Protein AF-A0A945PQY6-F1 (afdb_monomer)

Secondary structure (DSSP, 8-state):
-EEEEEEEEEETTEEEEEEEEE-TTS-SEEEEEEEE-S-TTS---EEEEEEEEEETTEEEEEEEE-TT-SSTT-PEEEEEEEETTS-EEEEEEEEPGGG-EEEEEEEEEETTEEEEEEEEE-TTSSSPPEEEEEEE-TTT--EEEEEEE--SS-EEEEEEEE-TTS-EEEEEEE--TTS--EEEEEEEETTEE------SSS-PPPP-EE--EEEE-------B--TT----------------EEE---------

Radius of gyration: 19.12 Å; Cα contacts (8 Å, |Δi|>4): 648; chains: 1; bounding box: 49×49×53 Å

Solvent-accessible surface area (backbone atoms only — not comparable to full-atom values): 14290 Å² total; per-residue (Å²): 104,46,76,49,69,35,69,43,56,93,48,99,84,38,35,20,17,28,42,41,24,21,33,86,83,67,76,50,70,75,26,65,67,32,38,37,50,70,31,92,91,34,94,33,46,15,38,42,75,36,77,42,79,75,53,99,49,32,32,40,35,28,16,33,32,25,39,85,43,88,71,79,79,42,37,24,18,29,42,35,35,28,38,72,77,70,45,78,76,46,54,35,40,37,36,35,56,97,67,22,24,22,41,44,70,47,73,48,79,43,86,82,30,36,39,36,30,30,42,39,34,49,82,80,78,75,59,60,42,21,16,33,42,35,36,27,38,71,90,72,70,43,75,73,48,42,37,33,34,51,52,96,38,47,31,43,72,74,48,78,45,74,44,96,89,43,35,38,39,34,36,29,40,40,30,41,97,92,47,75,75,28,50,37,39,40,30,31,49,100,90,41,77,64,59,76,60,77,57,60,81,84,87,67,77,78,51,78,41,62,48,40,42,39,35,28,68,44,58,59,78,51,84,49,66,60,92,87,64,97,63,77,83,81,78,72,70,72,86,53,77,66,63,68,45,75,49,79,55,84,80,93,75,78,84,130

pLDDT: mean 72.73, std 18.93, range [28.34, 95.56]

Sequence (256 aa):
GLLAVGNASPEITHTDGWLVGLDPSGTTRLVTDKFYNANAAVPGDDYFDRITPLSSNQFLVLGRTLAFEEPLVRQDAWVLLFGADGLIISQARYAGPNGTALSFSESLEAN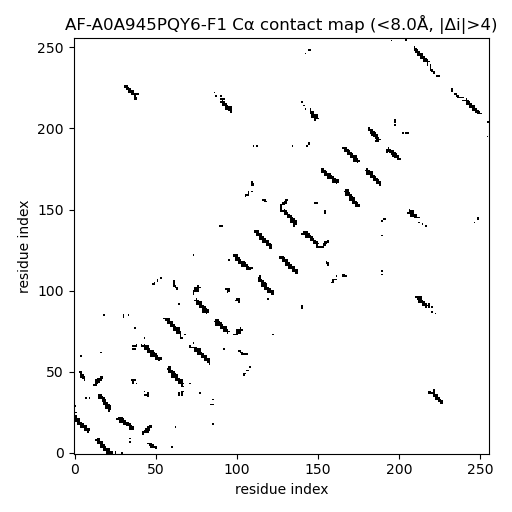GFYYLSGTMRYLDGTTPSEAVLVCLNPATMAVNWAYSFPGDDPTSLLAMARRSDGDLVMAGAVGSETASWRGWLLRADQMGLAGTDCFGDTGLPLPLGTFSLAVDLNMGITNLYVNGESQLPQLISTSLSPTATTQSWSLVDTCP

Structure (mmCIF, N/CA/C/O backbone):
data_AF-A0A945PQY6-F1
#
_entry.id   AF-A0A945PQY6-F1
#
loop_
_atom_site.group_PDB
_atom_site.id
_atom_site.type_symbol
_atom_site.label_atom_id
_atom_site.label_alt_id
_atom_site.label_comp_id
_atom_site.label_asym_id
_atom_site.label_entity_id
_atom_site.label_seq_id
_atom_site.pdbx_PDB_ins_code
_atom_site.Cartn_x
_atom_site.Cartn_y
_atom_site.Cartn_z
_atom_site.occupancy
_atom_site.B_iso_or_equiv
_atom_site.auth_seq_id
_atom_site.auth_comp_id
_atom_site.auth_asym_id
_atom_site.auth_atom_id
_atom_site.pdbx_PDB_model_num
ATOM 1 N N . GLY A 1 1 ? -20.668 -3.249 1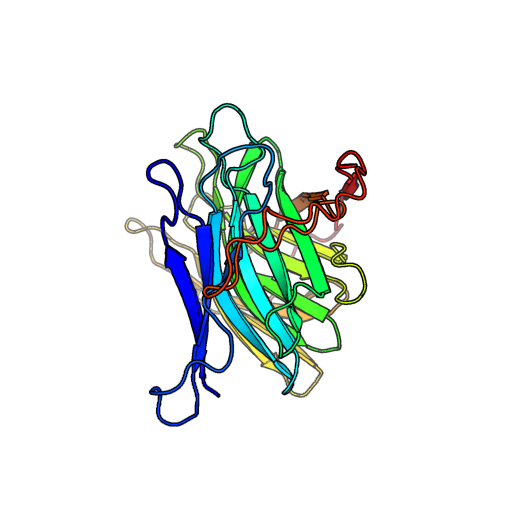0.638 1.00 63.03 1 GLY A N 1
ATOM 2 C CA . GLY A 1 1 ? -20.863 -1.923 10.034 1.00 63.03 1 GLY A CA 1
ATOM 3 C C . GLY A 1 1 ? -20.083 -1.845 8.742 1.00 63.03 1 GLY A C 1
ATOM 4 O O . GLY A 1 1 ? -19.246 -2.710 8.517 1.00 63.03 1 GLY A O 1
ATOM 5 N N . LEU A 1 2 ? -20.372 -0.859 7.901 1.00 67.75 2 LEU A N 1
ATOM 6 C CA . LEU A 1 2 ? -19.549 -0.502 6.748 1.00 67.75 2 LEU A CA 1
ATOM 7 C C . LEU A 1 2 ? -18.431 0.432 7.227 1.00 67.75 2 LEU A C 1
ATOM 9 O O . LEU A 1 2 ? -18.721 1.424 7.880 1.00 67.75 2 LEU A O 1
ATOM 13 N N . LEU A 1 3 ? -17.171 0.129 6.934 1.00 77.69 3 LEU A N 1
ATOM 14 C CA . LEU A 1 3 ? -16.052 1.044 7.177 1.00 77.69 3 LEU A CA 1
ATOM 15 C C . LEU A 1 3 ? -15.665 1.699 5.855 1.00 77.69 3 LEU A C 1
ATOM 17 O O . LEU A 1 3 ? -15.585 1.016 4.834 1.00 77.69 3 LEU A O 1
ATOM 21 N N . ALA A 1 4 ? -15.430 3.004 5.882 1.00 80.25 4 ALA A N 1
ATOM 22 C CA . ALA A 1 4 ? -14.959 3.763 4.739 1.00 80.25 4 ALA A CA 1
ATOM 23 C C . ALA A 1 4 ? -13.827 4.694 5.163 1.00 80.25 4 ALA A C 1
ATOM 25 O O . ALA A 1 4 ? -13.835 5.253 6.261 1.00 80.25 4 ALA A O 1
ATOM 26 N N . VAL A 1 5 ? -12.872 4.858 4.256 1.00 82.56 5 VAL A N 1
ATOM 27 C CA . VAL A 1 5 ? -11.837 5.881 4.350 1.00 82.56 5 VAL A CA 1
ATOM 28 C C . VAL A 1 5 ? -12.078 6.935 3.281 1.00 82.56 5 VAL A C 1
ATOM 30 O O . VAL A 1 5 ? -12.637 6.648 2.221 1.00 82.56 5 VAL A O 1
ATOM 33 N N . GLY A 1 6 ? -11.667 8.156 3.571 1.00 83.25 6 GLY A N 1
ATOM 34 C CA . GLY A 1 6 ? -11.662 9.267 2.639 1.00 83.25 6 GLY A CA 1
ATOM 35 C C . GLY A 1 6 ? -10.675 10.324 3.100 1.00 83.25 6 GLY A C 1
ATOM 36 O O . GLY A 1 6 ? -9.824 10.059 3.942 1.00 83.25 6 GLY A O 1
ATOM 37 N N . ASN A 1 7 ? -10.809 11.520 2.543 1.00 84.81 7 ASN A N 1
ATOM 38 C CA . ASN A 1 7 ? -9.899 12.630 2.785 1.00 84.81 7 ASN A CA 1
ATOM 39 C C . ASN A 1 7 ? -10.725 13.883 3.033 1.00 84.81 7 ASN A C 1
ATOM 41 O O . ASN A 1 7 ? -11.716 14.118 2.334 1.00 84.81 7 ASN A O 1
ATOM 45 N N . ALA A 1 8 ? -10.346 14.667 4.030 1.00 79.12 8 ALA A N 1
ATOM 46 C CA . ALA A 1 8 ? -11.070 15.869 4.404 1.00 79.12 8 ALA A CA 1
ATOM 47 C C . ALA A 1 8 ? -10.098 16.931 4.901 1.00 79.12 8 ALA A C 1
ATOM 49 O O . ALA A 1 8 ? -9.069 16.603 5.470 1.00 79.12 8 ALA A O 1
ATOM 50 N N . SER A 1 9 ? -10.449 18.197 4.720 1.00 77.75 9 SER A N 1
ATOM 51 C CA . SER A 1 9 ? -9.666 19.326 5.222 1.00 77.75 9 SER A CA 1
ATOM 52 C C . SER A 1 9 ? -10.378 19.906 6.446 1.00 77.75 9 SER A C 1
ATOM 54 O O . SER A 1 9 ? -11.215 20.800 6.288 1.00 77.75 9 SER A O 1
ATOM 56 N N . PRO A 1 10 ? -10.156 19.355 7.660 1.00 63.19 10 PRO A N 1
ATOM 57 C CA . PRO A 1 10 ? -10.732 19.923 8.878 1.00 63.19 10 PRO A CA 1
ATOM 58 C C . PRO A 1 10 ? -10.172 21.327 9.157 1.00 63.19 10 PRO A C 1
ATOM 60 O O . PRO A 1 10 ? -10.856 22.152 9.764 1.00 63.19 10 PRO A O 1
ATOM 63 N N . GLU A 1 11 ? -8.971 21.616 8.651 1.00 66.50 11 GLU A N 1
ATOM 64 C CA . GLU A 1 11 ? -8.349 22.936 8.630 1.00 66.50 11 GLU A CA 1
ATOM 65 C C . GLU A 1 11 ? -8.242 23.469 7.191 1.00 66.50 11 GLU A C 1
ATOM 67 O O . GLU A 1 11 ? -8.267 22.716 6.222 1.00 66.50 11 GLU A O 1
ATOM 72 N N . ILE A 1 12 ? -8.120 24.791 7.023 1.00 60.66 12 ILE A N 1
ATOM 73 C CA . ILE A 1 12 ? -8.105 25.442 5.694 1.00 60.66 12 ILE A CA 1
ATOM 74 C C . ILE A 1 12 ? -6.829 25.097 4.894 1.00 60.66 12 ILE A C 1
ATOM 76 O O . ILE A 1 12 ? -6.790 25.295 3.681 1.00 60.66 12 ILE A O 1
ATOM 80 N N . THR A 1 13 ? -5.776 24.614 5.558 1.00 69.25 13 THR A N 1
ATOM 81 C CA . THR A 1 13 ? -4.414 24.577 5.005 1.00 69.25 13 THR A CA 1
ATOM 82 C C . THR A 1 13 ? -3.869 23.190 4.689 1.00 69.25 13 THR A C 1
ATOM 84 O O . THR A 1 13 ? -2.817 23.122 4.061 1.00 69.25 13 THR A O 1
ATOM 87 N N . HIS A 1 14 ? -4.539 22.111 5.098 1.00 74.62 14 HIS A N 1
ATOM 88 C CA . HIS A 1 14 ? -4.106 20.745 4.798 1.00 74.62 14 HIS A CA 1
ATOM 89 C C . HIS A 1 14 ? -5.292 19.779 4.704 1.00 74.62 14 HIS A C 1
ATOM 91 O O . HIS A 1 14 ? -6.400 20.049 5.174 1.00 74.62 14 HIS A O 1
ATOM 97 N N . THR A 1 15 ? -5.053 18.658 4.039 1.00 84.44 15 THR A N 1
ATOM 98 C CA . THR A 1 15 ? -5.945 17.505 3.952 1.00 84.44 15 THR A CA 1
ATOM 99 C C . THR A 1 15 ? -5.482 16.451 4.942 1.00 84.44 15 THR A C 1
ATOM 101 O O . THR A 1 15 ? -4.293 16.190 5.012 1.00 84.44 15 THR A O 1
ATOM 104 N N . ASP A 1 16 ? -6.414 15.832 5.655 1.00 85.38 16 ASP A N 1
ATOM 105 C CA . ASP A 1 16 ? -6.159 14.718 6.558 1.00 85.38 16 ASP A CA 1
ATOM 106 C C . ASP A 1 16 ? -6.904 13.463 6.097 1.00 85.38 16 ASP A C 1
ATOM 108 O O . ASP A 1 16 ? -7.984 13.526 5.483 1.00 85.38 16 ASP A O 1
ATOM 112 N N . GLY A 1 17 ? -6.366 12.307 6.488 1.00 86.62 17 GLY A N 1
ATOM 113 C CA . GLY A 1 17 ? -7.053 11.033 6.352 1.00 86.62 17 GLY A CA 1
ATOM 114 C C . GLY A 1 17 ? -8.314 11.035 7.210 1.00 86.62 17 GLY A C 1
ATOM 115 O O . GLY A 1 17 ? -8.285 11.379 8.390 1.00 86.62 17 GLY A O 1
ATOM 116 N N . TRP A 1 18 ? -9.440 10.644 6.630 1.00 85.75 18 TRP A N 1
ATOM 117 C CA . TRP A 1 18 ? -10.733 10.581 7.302 1.00 85.75 18 TRP A CA 1
ATOM 118 C C . TRP A 1 18 ? -11.216 9.137 7.366 1.00 85.75 18 TRP A C 1
ATOM 120 O O . TRP A 1 18 ? -11.299 8.451 6.347 1.00 85.75 18 TRP A O 1
ATOM 130 N N . LEU A 1 19 ? -11.558 8.672 8.567 1.00 84.25 19 LEU A N 1
ATOM 131 C CA . LEU A 1 19 ? -12.174 7.365 8.782 1.00 84.25 19 LEU A CA 1
ATOM 132 C C . LEU A 1 19 ? -13.606 7.544 9.278 1.00 84.25 19 LEU A C 1
ATOM 134 O O . LEU A 1 19 ? -13.857 8.274 10.239 1.00 84.25 19 LEU A O 1
ATOM 138 N N . VAL A 1 20 ? -14.526 6.791 8.679 1.00 81.38 20 VAL A N 1
ATOM 139 C CA . VAL A 1 20 ? -15.909 6.699 9.141 1.00 81.38 20 VAL A CA 1
ATOM 140 C C . VAL A 1 20 ? -16.370 5.248 9.182 1.00 81.38 20 VAL A C 1
ATOM 142 O O . VAL A 1 20 ? -16.155 4.456 8.264 1.00 81.38 20 VAL A O 1
ATOM 145 N N . GLY A 1 21 ? -17.035 4.890 10.274 1.00 78.88 21 GLY A N 1
ATOM 146 C CA . GLY A 1 21 ? -17.747 3.628 10.410 1.00 78.88 21 GLY A CA 1
ATOM 147 C C . GLY A 1 21 ? -19.235 3.908 10.357 1.00 78.88 21 GLY A C 1
ATOM 148 O O . GLY A 1 21 ? -19.709 4.772 11.081 1.00 78.88 21 GLY A O 1
ATOM 149 N N . LEU A 1 22 ? -19.976 3.181 9.538 1.00 76.75 22 LEU A N 1
ATOM 150 C CA . LEU A 1 22 ? -21.422 3.257 9.402 1.00 76.75 22 LEU A CA 1
ATOM 151 C C . LEU A 1 22 ? -22.052 1.942 9.866 1.00 76.75 22 LEU A C 1
ATOM 153 O O . LEU A 1 22 ? -21.452 0.869 9.772 1.00 76.75 22 LEU A O 1
ATOM 157 N N . ASP A 1 23 ? -23.277 1.985 10.368 1.00 74.44 23 ASP A N 1
ATOM 158 C CA . ASP A 1 23 ? -24.068 0.780 10.599 1.00 74.44 23 ASP A CA 1
ATOM 159 C C . ASP A 1 23 ? -24.409 0.076 9.263 1.00 74.44 23 ASP A C 1
ATOM 161 O O . ASP A 1 23 ? -24.167 0.625 8.186 1.00 74.44 23 ASP A O 1
ATOM 165 N N . PRO A 1 24 ? -24.944 -1.160 9.280 1.00 77.19 24 PRO A N 1
ATOM 166 C CA . PRO A 1 24 ? -25.326 -1.855 8.047 1.00 77.19 24 PRO A CA 1
ATOM 167 C C . PRO A 1 24 ? -26.380 -1.129 7.197 1.00 77.19 24 PRO A C 1
ATOM 169 O O . PRO A 1 24 ? -26.532 -1.459 6.026 1.00 77.19 24 PRO A O 1
ATOM 172 N N . SER A 1 25 ? -27.114 -0.170 7.772 1.00 78.88 25 SER A N 1
ATOM 173 C CA . SER A 1 25 ? -28.066 0.665 7.033 1.00 78.88 25 SER A CA 1
ATOM 174 C C . SER A 1 25 ? -27.406 1.878 6.367 1.00 78.88 25 SER A C 1
ATOM 176 O O . SER A 1 25 ? -28.045 2.540 5.557 1.00 78.88 25 SER A O 1
ATOM 178 N N . GLY A 1 26 ? -26.145 2.175 6.699 1.00 69.69 26 GLY A N 1
ATOM 179 C CA . GLY A 1 26 ? -25.431 3.365 6.242 1.00 69.69 26 GLY A CA 1
ATOM 180 C C . GLY A 1 26 ? -25.832 4.652 6.969 1.00 69.69 26 GLY A C 1
ATOM 181 O O . GLY A 1 26 ? -25.366 5.723 6.593 1.00 69.69 26 GLY A O 1
ATOM 182 N N . THR A 1 27 ? -26.693 4.570 7.988 1.00 68.69 27 THR A N 1
ATOM 183 C CA . THR A 1 27 ? -27.386 5.742 8.553 1.00 68.69 27 THR A CA 1
ATOM 184 C C . THR A 1 27 ? -26.743 6.236 9.846 1.00 68.69 27 THR A C 1
ATOM 186 O O . THR A 1 27 ? -26.599 7.441 10.046 1.00 68.69 27 THR A O 1
ATOM 189 N N . THR A 1 28 ? -26.331 5.321 10.728 1.00 61.56 28 THR A N 1
ATOM 190 C CA . THR A 1 28 ? -25.684 5.667 12.004 1.00 61.56 28 THR A CA 1
ATOM 191 C C . THR A 1 28 ? -24.174 5.555 11.886 1.00 61.56 28 THR A C 1
ATOM 193 O O . THR A 1 28 ? -23.668 4.539 11.415 1.00 61.56 28 THR A O 1
ATOM 196 N N . ARG A 1 29 ? -23.439 6.557 12.374 1.00 67.06 29 ARG A N 1
ATOM 197 C CA . ARG A 1 29 ? -21.975 6.509 12.467 1.00 67.06 29 ARG A CA 1
ATOM 198 C C . ARG A 1 29 ? -21.551 5.692 13.695 1.00 67.06 29 ARG A C 1
ATOM 200 O O . ARG A 1 29 ? -21.806 6.103 14.821 1.00 67.06 29 ARG A O 1
ATOM 207 N N . LEU A 1 30 ? -20.943 4.527 13.476 1.00 61.06 30 LEU A N 1
ATOM 208 C CA . LEU A 1 30 ? -20.408 3.622 14.503 1.00 61.06 30 LEU A CA 1
ATOM 209 C C . LEU A 1 30 ? -18.973 3.975 14.927 1.00 61.06 30 LEU A C 1
ATOM 211 O O . LEU A 1 30 ? -18.595 3.708 16.062 1.00 61.06 30 LEU A O 1
ATOM 215 N N . VAL A 1 31 ? -18.195 4.585 14.029 1.00 61.47 31 VAL A N 1
ATOM 216 C CA . VAL A 1 31 ? -16.911 5.231 14.340 1.00 61.47 31 VAL A CA 1
ATOM 217 C C . VAL A 1 31 ? -17.103 6.705 14.000 1.00 61.47 31 VAL A C 1
ATOM 219 O O . VAL A 1 31 ? -17.472 7.027 12.869 1.00 61.47 31 VAL A O 1
ATOM 222 N N . THR A 1 32 ? -16.960 7.581 14.995 1.00 58.06 32 THR A N 1
ATOM 223 C CA . THR A 1 32 ? -17.091 9.037 14.825 1.00 58.06 32 THR A CA 1
ATOM 224 C C . THR A 1 32 ? -16.026 9.560 13.867 1.00 58.06 32 THR A C 1
ATOM 226 O O . THR A 1 32 ? -14.938 8.993 13.847 1.00 58.06 32 THR A O 1
ATOM 229 N N . ASP A 1 33 ? -16.323 10.638 13.129 1.00 63.69 33 ASP A N 1
ATOM 230 C CA . ASP A 1 33 ? -15.373 11.305 12.226 1.00 63.69 33 ASP A CA 1
ATOM 231 C C . ASP A 1 33 ? -14.055 11.566 12.959 1.00 63.69 33 ASP A C 1
ATOM 233 O O . ASP A 1 33 ? -13.992 12.424 13.841 1.00 63.69 33 ASP A O 1
ATOM 237 N N . LYS A 1 34 ? -13.032 10.787 12.621 1.00 68.19 34 LYS A N 1
ATOM 238 C CA . LYS A 1 34 ? -11.675 10.987 13.113 1.00 68.19 34 LYS A CA 1
ATOM 239 C C . LYS A 1 34 ? -10.829 11.421 11.931 1.00 68.19 34 LYS A C 1
ATOM 241 O O . LYS A 1 34 ? -10.894 10.799 10.865 1.00 68.19 34 LYS A O 1
ATOM 246 N N . PHE A 1 35 ? -10.080 12.494 12.142 1.00 75.69 35 PHE A N 1
ATOM 247 C CA . PHE A 1 35 ? -9.093 12.982 11.197 1.00 75.69 35 PHE A CA 1
ATOM 248 C C . PHE A 1 35 ? -7.720 12.554 11.692 1.00 75.69 35 PHE A C 1
ATOM 250 O O . PHE A 1 35 ? -7.412 12.635 12.887 1.00 75.69 35 PHE A O 1
ATOM 257 N N . TYR A 1 36 ? -6.925 12.037 10.772 1.00 80.19 36 TYR A N 1
ATOM 258 C CA . TYR A 1 36 ? -5.615 11.496 11.063 1.00 80.19 36 TYR A CA 1
ATOM 259 C C . TYR A 1 36 ? -4.606 12.224 10.205 1.00 80.19 36 TYR A C 1
ATOM 261 O O . TYR A 1 36 ? -4.650 12.148 8.977 1.00 80.19 36 TYR A O 1
ATOM 269 N N . ASN A 1 37 ? -3.686 12.877 10.897 1.00 80.12 37 ASN A N 1
ATOM 270 C CA . ASN A 1 37 ? -2.451 13.348 10.317 1.00 80.12 37 ASN A CA 1
ATOM 271 C C . ASN A 1 37 ? -1.308 12.442 10.765 1.00 80.12 37 ASN A C 1
ATOM 273 O O . ASN A 1 37 ? -1.341 11.820 11.832 1.00 80.12 37 ASN A O 1
ATOM 277 N N . ALA A 1 38 ? -0.297 12.356 9.921 1.00 73.25 38 ALA A N 1
ATOM 278 C CA . ALA A 1 38 ? 0.885 11.557 10.161 1.00 73.25 38 ALA A CA 1
ATOM 279 C C . ALA A 1 38 ? 1.829 12.242 11.164 1.00 73.25 38 ALA A C 1
ATOM 281 O O . ALA A 1 38 ? 2.605 11.573 11.850 1.00 73.25 38 ALA A O 1
ATOM 282 N N . ASN A 1 39 ? 1.754 13.575 11.269 1.00 72.88 39 ASN A N 1
ATOM 283 C CA . ASN A 1 39 ? 2.542 14.370 12.201 1.00 72.88 39 ASN A CA 1
ATOM 284 C C . ASN A 1 39 ? 1.803 15.639 12.645 1.00 72.88 39 ASN A C 1
ATOM 286 O O . ASN A 1 39 ? 1.791 16.641 11.939 1.00 72.88 39 ASN A O 1
ATOM 290 N N . ALA A 1 40 ? 1.282 15.659 13.872 1.00 66.38 40 ALA A N 1
ATOM 291 C CA . ALA A 1 40 ? 0.607 16.853 14.390 1.00 66.38 40 ALA A CA 1
ATOM 292 C C . ALA A 1 40 ? 1.525 18.081 14.576 1.00 66.38 40 ALA A C 1
ATOM 294 O O . ALA A 1 40 ? 1.025 19.179 14.808 1.00 66.38 40 ALA A O 1
ATOM 295 N N . ALA A 1 41 ? 2.854 17.919 14.534 1.00 65.75 41 ALA A N 1
ATOM 296 C CA . ALA A 1 41 ? 3.796 19.029 14.683 1.00 65.75 41 ALA A CA 1
ATOM 297 C C . ALA A 1 41 ? 4.137 19.725 13.355 1.00 65.75 41 ALA A C 1
ATOM 299 O O . ALA A 1 41 ? 4.669 20.836 13.380 1.00 65.75 41 ALA A O 1
ATOM 300 N N . VAL A 1 42 ? 3.864 19.085 12.215 1.00 67.50 42 VAL A N 1
ATOM 301 C CA . VAL A 1 42 ? 4.206 19.595 10.884 1.00 67.50 42 VAL A CA 1
ATOM 302 C C . VAL A 1 42 ? 2.954 19.526 10.012 1.00 67.50 42 VAL A C 1
ATOM 304 O O . VAL A 1 42 ? 2.545 18.427 9.649 1.00 67.50 42 VAL A O 1
ATOM 307 N N . PRO A 1 43 ? 2.344 20.673 9.662 1.00 65.38 43 PRO A N 1
ATOM 308 C CA . PRO A 1 43 ? 1.224 20.694 8.732 1.00 65.38 43 PRO A CA 1
ATOM 309 C C . PRO A 1 43 ? 1.656 20.086 7.396 1.00 65.38 43 PRO A C 1
ATOM 311 O O . PRO A 1 43 ? 2.599 20.566 6.767 1.00 65.38 43 PRO A O 1
ATOM 314 N N . GLY A 1 44 ? 0.975 19.031 6.971 1.00 74.31 44 GLY A N 1
ATOM 315 C CA . GLY A 1 44 ? 1.210 18.360 5.704 1.00 74.31 44 GLY A CA 1
ATOM 316 C C . GLY A 1 44 ? -0.069 17.687 5.242 1.00 74.31 44 GLY A C 1
ATOM 317 O O . GLY A 1 44 ? -0.914 17.335 6.057 1.00 74.31 44 GLY A O 1
ATOM 318 N N . ASP A 1 45 ? -0.219 17.550 3.930 1.00 84.69 45 ASP A N 1
ATOM 319 C CA . ASP A 1 45 ? -1.324 16.784 3.373 1.00 84.69 45 ASP A CA 1
ATOM 320 C C . ASP A 1 45 ? -1.120 15.285 3.676 1.00 84.69 45 ASP A C 1
ATOM 322 O O . ASP A 1 45 ? -0.084 14.694 3.357 1.00 84.69 45 ASP A O 1
ATOM 326 N N . ASP A 1 46 ? -2.129 14.670 4.275 1.00 87.31 46 ASP A N 1
ATOM 327 C CA . ASP A 1 46 ? -2.211 13.261 4.614 1.00 87.31 46 ASP A CA 1
ATOM 328 C C . ASP A 1 46 ? -3.487 12.672 4.009 1.00 87.31 46 ASP A C 1
ATOM 330 O O . ASP A 1 46 ? -4.580 13.233 4.107 1.00 87.31 46 ASP A O 1
ATOM 334 N N . TYR A 1 47 ? -3.349 11.522 3.359 1.00 89.62 47 TYR A N 1
ATOM 335 C CA . TYR A 1 47 ? -4.435 10.891 2.624 1.00 89.62 47 TYR A CA 1
ATOM 336 C C . TYR A 1 47 ? -4.594 9.433 3.020 1.00 89.62 47 TYR A C 1
ATOM 338 O O . TYR A 1 47 ? -3.605 8.725 3.196 1.00 89.62 47 TYR A O 1
ATOM 346 N N . PHE A 1 48 ? -5.834 8.956 3.065 1.00 92.44 48 PHE A N 1
ATOM 347 C CA . PHE A 1 48 ? -6.164 7.540 3.008 1.00 92.44 48 PHE A CA 1
ATOM 348 C C . PHE A 1 48 ? -6.614 7.167 1.595 1.00 92.44 48 PHE A C 1
ATOM 350 O O . PHE A 1 48 ? -7.498 7.800 1.013 1.00 92.44 48 PHE A O 1
ATOM 357 N N . ASP A 1 49 ? -6.014 6.108 1.059 1.00 91.44 49 ASP A N 1
ATOM 358 C CA . ASP A 1 49 ? -6.245 5.629 -0.304 1.00 91.44 49 ASP A CA 1
ATOM 359 C C . ASP A 1 49 ? -6.972 4.275 -0.316 1.00 91.44 49 ASP A C 1
ATOM 361 O O . ASP A 1 49 ? -7.811 4.019 -1.182 1.00 91.44 49 ASP A O 1
ATOM 365 N N . ARG A 1 50 ? -6.691 3.397 0.658 1.00 92.56 50 ARG A N 1
ATOM 366 C CA . ARG A 1 50 ? -7.269 2.047 0.715 1.00 92.56 50 ARG A CA 1
ATOM 367 C C . ARG A 1 50 ? -7.566 1.616 2.140 1.00 92.56 50 ARG A C 1
ATOM 369 O O . ARG A 1 50 ? -6.790 1.884 3.047 1.00 92.56 50 ARG A O 1
ATOM 376 N N . ILE A 1 51 ? -8.653 0.868 2.314 1.00 92.06 51 ILE A N 1
ATOM 377 C CA . ILE A 1 51 ? -8.961 0.132 3.541 1.00 92.06 51 ILE A CA 1
ATOM 378 C C . ILE A 1 51 ? -9.143 -1.353 3.231 1.00 92.06 51 ILE A C 1
ATOM 380 O O . ILE A 1 51 ? -9.798 -1.719 2.253 1.00 92.06 51 ILE A O 1
ATOM 384 N N . THR A 1 52 ? -8.580 -2.200 4.086 1.00 92.50 52 THR A N 1
ATOM 385 C CA . THR A 1 52 ? -8.621 -3.656 3.961 1.00 92.50 52 THR A CA 1
ATOM 386 C C . THR A 1 52 ? -9.014 -4.269 5.299 1.00 92.50 52 THR A C 1
ATOM 388 O O . THR A 1 52 ? -8.232 -4.224 6.252 1.00 92.50 52 THR A O 1
ATOM 391 N N . PRO A 1 53 ? -10.222 -4.846 5.410 1.00 89.94 53 PRO A N 1
ATOM 392 C CA . PRO A 1 53 ? -10.615 -5.602 6.591 1.00 89.94 53 PRO A CA 1
ATOM 393 C C . PRO A 1 53 ? -9.699 -6.816 6.770 1.00 89.94 53 PRO A C 1
ATOM 395 O O . PRO A 1 53 ? -9.541 -7.610 5.846 1.00 89.94 53 PRO A O 1
ATOM 398 N N . LEU A 1 54 ? -9.117 -6.966 7.958 1.00 88.75 54 LEU A N 1
ATOM 399 C CA . LEU A 1 54 ? -8.262 -8.107 8.305 1.00 88.75 54 LEU A CA 1
ATOM 400 C C . LEU A 1 54 ? -9.023 -9.131 9.153 1.00 88.75 54 LEU A C 1
ATOM 402 O O . LEU A 1 54 ? -8.854 -10.337 9.016 1.00 88.75 54 LEU A O 1
ATOM 406 N N . SER A 1 55 ? -9.891 -8.644 10.036 1.00 85.19 55 SER A N 1
ATOM 407 C CA . SER A 1 55 ? -10.786 -9.457 10.858 1.00 85.19 55 SER A CA 1
ATOM 408 C C . SER A 1 55 ? -12.041 -8.655 11.206 1.00 85.19 55 SER A C 1
ATOM 410 O O . SER A 1 55 ? -12.210 -7.523 10.754 1.00 85.19 55 SER A O 1
ATOM 412 N N . SER A 1 56 ? -12.922 -9.203 12.050 1.00 79.19 56 SER A N 1
ATOM 413 C CA . SER A 1 56 ? -14.071 -8.442 12.557 1.00 79.19 56 SER A CA 1
ATOM 414 C C . SER A 1 56 ? -13.663 -7.190 13.342 1.00 79.19 56 SER A C 1
ATOM 416 O O . SER A 1 56 ? -14.476 -6.279 13.474 1.00 79.19 56 SER A O 1
ATOM 418 N N . ASN A 1 57 ? -12.432 -7.158 13.870 1.00 84.50 57 ASN A N 1
ATOM 419 C CA . ASN A 1 57 ? -11.992 -6.149 14.830 1.00 84.50 57 ASN A CA 1
ATOM 420 C C . ASN A 1 57 ? -10.742 -5.374 14.400 1.00 84.50 57 ASN A C 1
ATOM 422 O O . ASN A 1 57 ? -10.253 -4.558 15.179 1.00 84.50 57 ASN A O 1
ATOM 426 N N . GLN A 1 58 ? -10.200 -5.641 13.212 1.00 90.56 58 GLN A N 1
ATOM 427 C CA . GLN A 1 58 ? -8.999 -4.977 12.719 1.00 90.56 58 GLN A CA 1
ATOM 428 C C . GLN A 1 58 ? -9.089 -4.719 11.225 1.00 90.56 58 GLN A C 1
ATOM 430 O O . GLN A 1 58 ? -9.600 -5.544 10.462 1.00 90.56 58 GLN A O 1
ATOM 435 N N . PHE A 1 59 ? -8.541 -3.585 10.812 1.00 91.69 59 PHE A N 1
ATOM 436 C CA . PHE A 1 59 ? -8.422 -3.213 9.413 1.00 91.69 59 PHE A CA 1
ATOM 437 C C . PHE A 1 59 ? -7.108 -2.479 9.169 1.00 91.69 59 PHE A C 1
ATOM 439 O O . PHE A 1 59 ? -6.623 -1.733 10.020 1.00 91.69 59 PHE A O 1
ATOM 446 N N . LEU A 1 60 ? -6.539 -2.730 7.996 1.00 94.69 60 LEU A N 1
ATOM 447 C CA . LEU A 1 60 ? -5.365 -2.046 7.485 1.00 94.69 60 LEU A CA 1
ATOM 448 C C . LEU A 1 60 ? -5.823 -0.864 6.635 1.00 94.69 60 LEU A C 1
ATOM 450 O O . LEU A 1 60 ? -6.731 -1.011 5.817 1.00 94.69 60 LEU A O 1
ATOM 454 N N . VAL A 1 61 ? -5.189 0.286 6.806 1.00 94.62 61 VAL A N 1
ATOM 455 C CA . VAL A 1 61 ? -5.376 1.457 5.954 1.00 94.62 61 VAL A CA 1
ATOM 456 C C . VAL A 1 61 ? -4.051 1.779 5.288 1.00 94.62 61 VAL A C 1
ATOM 458 O O . VAL A 1 61 ? -3.017 1.847 5.953 1.00 94.62 61 VAL A O 1
ATOM 461 N N . LEU A 1 62 ? -4.093 1.947 3.970 1.00 95.56 62 LEU A N 1
ATOM 462 C CA . LEU A 1 62 ? -2.990 2.477 3.183 1.00 95.56 62 LEU A CA 1
ATOM 463 C C . LEU A 1 62 ? -3.296 3.930 2.865 1.00 95.56 62 LEU A C 1
ATOM 465 O O . LEU A 1 62 ? -4.428 4.281 2.519 1.00 95.56 62 LEU A O 1
ATOM 469 N N . GLY A 1 63 ? -2.270 4.748 2.957 1.00 94.50 63 GLY A N 1
ATOM 470 C CA . GLY A 1 63 ? -2.340 6.166 2.725 1.00 94.50 63 GLY A CA 1
ATOM 471 C C . GLY A 1 63 ? -1.013 6.730 2.259 1.00 94.50 63 GLY A C 1
ATOM 472 O O . GLY A 1 63 ? -0.042 6.008 2.004 1.00 94.50 63 GLY A O 1
ATOM 473 N N . ARG A 1 64 ? -0.979 8.054 2.180 1.00 91.62 64 ARG A N 1
ATOM 474 C CA . ARG A 1 64 ? 0.195 8.843 1.822 1.00 91.62 64 ARG A CA 1
ATOM 475 C C . ARG A 1 64 ? 0.326 10.016 2.773 1.00 91.62 64 ARG A C 1
ATOM 477 O O . ARG A 1 64 ? -0.685 10.570 3.189 1.00 91.62 64 ARG A O 1
ATOM 484 N N . THR A 1 65 ? 1.560 10.404 3.061 1.00 88.44 65 THR A N 1
ATOM 485 C CA . THR A 1 65 ? 1.868 11.557 3.909 1.00 88.44 65 THR A CA 1
ATOM 486 C C . THR A 1 65 ? 2.894 12.476 3.259 1.00 88.44 65 THR A C 1
ATOM 488 O O . THR A 1 65 ? 3.859 12.005 2.650 1.00 88.44 65 THR A O 1
ATOM 491 N N . LEU A 1 66 ? 2.686 13.788 3.402 1.00 83.19 66 LEU A N 1
ATOM 492 C CA . LEU A 1 66 ? 3.661 14.839 3.085 1.00 83.19 66 LEU A CA 1
ATOM 493 C C . LEU A 1 66 ? 4.305 15.450 4.349 1.00 83.19 66 LEU A C 1
ATOM 495 O O . LEU A 1 66 ? 5.184 16.302 4.242 1.00 83.19 66 LEU A O 1
ATOM 499 N N . ALA A 1 67 ? 3.906 15.021 5.551 1.00 64.56 67 ALA A N 1
ATOM 500 C CA . ALA A 1 67 ? 4.124 15.730 6.821 1.00 64.56 67 ALA A CA 1
ATOM 501 C C . ALA A 1 67 ? 5.565 15.683 7.392 1.00 64.56 67 ALA A C 1
ATOM 503 O O . ALA A 1 67 ? 5.795 15.942 8.575 1.00 64.56 67 ALA A O 1
ATOM 504 N N . PHE A 1 68 ? 6.560 15.330 6.578 1.00 64.69 68 PHE A N 1
ATOM 505 C CA . PHE A 1 68 ? 7.939 15.090 7.027 1.00 64.69 68 PHE A CA 1
ATOM 506 C C . PHE A 1 68 ? 9.010 15.585 6.043 1.00 64.69 68 PHE A C 1
ATOM 508 O O . PHE A 1 68 ? 10.199 15.342 6.253 1.00 64.69 68 PHE A O 1
ATOM 515 N N . GLU A 1 69 ? 8.609 16.256 4.964 1.00 62.09 69 GLU A N 1
ATOM 516 C CA . GLU A 1 69 ? 9.465 16.528 3.809 1.00 62.09 69 GLU A CA 1
ATOM 517 C C . GLU A 1 69 ? 9.447 18.019 3.455 1.00 62.09 69 GLU A C 1
ATOM 519 O O . GLU A 1 69 ? 8.423 18.552 3.039 1.00 62.09 69 GLU A O 1
ATOM 524 N N . GLU A 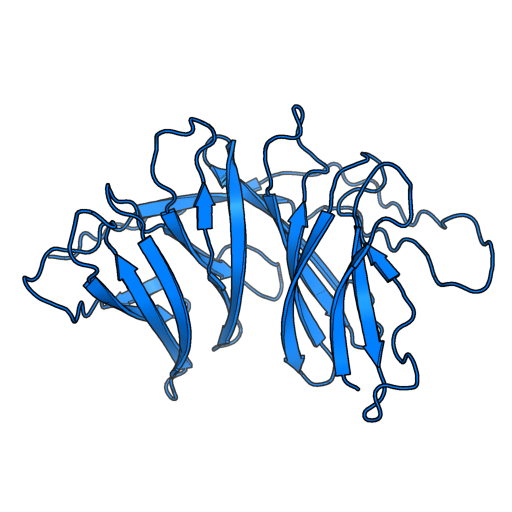1 70 ? 10.599 18.683 3.566 1.00 55.12 70 GLU A N 1
ATOM 525 C CA . GLU A 1 70 ? 10.839 19.975 2.919 1.00 55.12 70 GLU A CA 1
ATOM 526 C C . GLU A 1 70 ? 11.775 19.767 1.717 1.00 55.12 70 GLU A C 1
ATOM 528 O O . GLU A 1 70 ? 12.871 19.222 1.896 1.00 55.12 70 GLU A O 1
ATOM 533 N N . PRO A 1 71 ? 11.421 20.224 0.501 1.00 56.56 71 PRO A N 1
ATOM 534 C CA . PRO A 1 71 ? 10.124 20.782 0.106 1.00 56.56 71 PRO A CA 1
ATOM 535 C C . PRO A 1 71 ? 9.024 19.704 -0.007 1.00 56.56 71 PRO A C 1
ATOM 537 O O . PRO A 1 71 ? 9.319 18.565 -0.369 1.00 56.56 71 PRO A O 1
ATOM 540 N N . LEU A 1 72 ? 7.762 20.104 0.225 1.00 60.75 72 LEU A N 1
ATOM 541 C CA . LEU A 1 72 ? 6.507 19.312 0.204 1.00 60.75 72 LEU A CA 1
ATOM 542 C C . LEU A 1 72 ? 6.144 18.684 -1.168 1.00 60.75 72 LEU A C 1
ATOM 544 O O . LEU A 1 72 ? 5.000 18.717 -1.616 1.00 60.75 72 LEU A O 1
ATOM 548 N N . VAL A 1 73 ? 7.114 18.144 -1.898 1.00 65.69 73 VAL A N 1
ATOM 549 C CA . VAL A 1 73 ? 6.932 17.518 -3.220 1.00 65.69 73 VAL A CA 1
ATOM 550 C C . VAL A 1 73 ? 7.022 15.996 -3.173 1.00 65.69 73 VAL A C 1
ATOM 552 O O . VAL A 1 73 ? 6.678 15.338 -4.160 1.00 6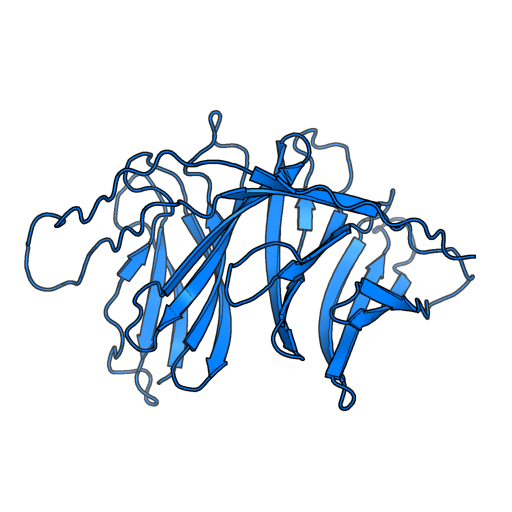5.69 73 VAL A O 1
ATOM 555 N N . ARG A 1 74 ? 7.446 15.421 -2.040 1.00 78.69 74 ARG A N 1
ATOM 556 C CA . ARG A 1 74 ? 7.545 13.973 -1.859 1.00 78.69 74 ARG A CA 1
ATOM 557 C C . ARG A 1 74 ? 6.405 13.441 -1.001 1.00 78.69 74 ARG A C 1
ATOM 559 O O . ARG A 1 74 ? 6.148 13.944 0.084 1.00 78.69 74 ARG A O 1
ATOM 566 N N . GLN A 1 75 ? 5.745 12.410 -1.518 1.00 86.75 75 GLN A N 1
ATOM 567 C CA . GLN A 1 75 ? 4.736 11.642 -0.799 1.00 86.75 75 GLN A CA 1
ATOM 568 C C . GLN A 1 75 ? 5.363 10.327 -0.368 1.00 86.75 75 GLN A C 1
ATOM 570 O O . GLN A 1 75 ? 5.865 9.591 -1.220 1.00 86.75 75 GLN A O 1
ATOM 575 N N . ASP A 1 76 ? 5.303 10.038 0.922 1.00 89.62 76 ASP A N 1
ATOM 576 C CA . ASP A 1 76 ? 5.722 8.751 1.459 1.00 89.62 76 ASP A CA 1
ATOM 577 C C . ASP A 1 76 ? 4.499 7.889 1.756 1.00 89.62 76 ASP A C 1
ATOM 579 O O . ASP A 1 76 ? 3.423 8.401 2.081 1.00 89.62 76 ASP A O 1
ATOM 583 N N . ALA A 1 77 ? 4.661 6.571 1.658 1.00 92.88 77 ALA A N 1
ATOM 584 C CA . ALA A 1 77 ? 3.572 5.657 1.948 1.00 92.88 77 ALA A CA 1
ATOM 585 C C . ALA A 1 77 ? 3.349 5.585 3.460 1.00 92.88 77 ALA A C 1
ATOM 587 O O . ALA A 1 77 ? 4.295 5.471 4.243 1.00 92.88 77 ALA A O 1
ATOM 588 N N . TRP A 1 78 ? 2.087 5.612 3.867 1.00 93.44 78 TRP A N 1
ATOM 589 C CA . TRP A 1 78 ? 1.671 5.547 5.260 1.00 93.44 78 TRP A CA 1
ATOM 590 C C . TRP A 1 78 ? 0.760 4.343 5.455 1.00 93.44 78 TRP A C 1
ATOM 592 O O . TRP A 1 78 ? -0.261 4.206 4.786 1.00 93.44 78 TRP A O 1
ATOM 602 N N . VAL A 1 79 ? 1.151 3.432 6.341 1.00 94.88 79 VAL A N 1
ATOM 603 C CA . VAL A 1 79 ? 0.396 2.206 6.617 1.00 94.88 79 VAL A CA 1
ATOM 604 C C . VAL A 1 79 ? -0.046 2.236 8.065 1.00 94.88 79 VAL A C 1
ATOM 606 O O . VAL A 1 79 ? 0.779 2.400 8.964 1.00 94.88 79 VAL A O 1
ATOM 609 N N . LEU A 1 80 ? -1.343 2.048 8.295 1.00 93.50 80 LEU A N 1
ATOM 610 C CA . LEU A 1 80 ? -1.937 2.060 9.624 1.00 93.50 80 LEU A CA 1
ATOM 611 C C . LEU A 1 80 ? -2.720 0.780 9.875 1.00 93.50 80 LEU A C 1
ATOM 613 O O . LEU A 1 80 ? -3.506 0.336 9.041 1.00 93.50 80 LEU A O 1
ATOM 617 N N . LEU A 1 81 ? -2.558 0.227 11.069 1.00 92.88 81 LEU A N 1
ATOM 618 C CA . LEU A 1 81 ? -3.428 -0.804 11.609 1.00 92.88 81 LEU A CA 1
ATOM 619 C C . LEU A 1 81 ? -4.369 -0.165 12.616 1.00 92.88 81 LEU A C 1
ATOM 621 O O . LEU A 1 81 ? -3.931 0.447 13.591 1.00 92.88 81 LEU A O 1
ATOM 625 N N . PHE A 1 82 ? -5.657 -0.377 12.409 1.00 89.69 82 PHE A N 1
ATOM 626 C CA . PHE A 1 82 ? -6.701 0.110 13.289 1.00 89.69 82 PHE A CA 1
ATOM 627 C C . PHE A 1 82 ? -7.394 -1.022 14.034 1.00 89.69 82 PHE A C 1
ATOM 629 O O . PHE A 1 82 ? -7.552 -2.131 13.516 1.00 89.69 82 PHE A O 1
ATOM 636 N N . GLY A 1 83 ? -7.852 -0.705 15.243 1.00 87.19 83 GLY A N 1
ATOM 637 C CA . GLY A 1 83 ? -8.837 -1.489 15.975 1.00 87.19 83 GLY A CA 1
ATOM 638 C C . GLY A 1 83 ? -10.269 -1.170 15.543 1.00 87.19 83 GLY A C 1
ATOM 639 O O . GLY A 1 83 ? -10.536 -0.183 14.858 1.00 87.19 83 GLY A O 1
ATOM 640 N N . ALA A 1 84 ? -11.216 -1.999 15.983 1.00 80.94 84 ALA A N 1
ATOM 641 C CA . ALA A 1 84 ? -12.648 -1.871 15.687 1.00 80.94 84 ALA A CA 1
ATOM 642 C C . ALA A 1 84 ? -13.262 -0.524 16.116 1.00 80.94 84 ALA A C 1
ATOM 644 O O . ALA A 1 84 ? -14.294 -0.110 15.594 1.00 80.94 84 ALA A O 1
ATOM 645 N N . ASP A 1 85 ? -12.635 0.140 17.083 1.00 76.75 85 ASP A N 1
ATOM 646 C CA . ASP A 1 85 ? -12.988 1.448 17.638 1.00 76.75 85 ASP A CA 1
ATOM 647 C C . ASP A 1 85 ? -12.404 2.632 16.837 1.00 76.75 85 ASP A C 1
ATOM 649 O O . ASP A 1 85 ? -12.574 3.804 17.203 1.00 76.75 85 ASP A O 1
ATOM 653 N N . GLY A 1 86 ? -11.689 2.345 15.746 1.00 77.62 86 GLY A N 1
ATOM 654 C CA . GLY A 1 86 ? -10.970 3.341 14.961 1.00 77.62 86 GLY A CA 1
ATOM 655 C C . GLY A 1 86 ? -9.817 3.978 15.735 1.00 77.62 86 GLY A C 1
ATOM 656 O O . GLY A 1 86 ? -9.484 5.136 15.489 1.00 77.62 86 GLY A O 1
ATOM 657 N N . LEU A 1 87 ? -9.248 3.308 16.737 1.00 81.69 87 LEU A N 1
ATOM 658 C CA . LEU A 1 87 ? -7.967 3.715 17.314 1.00 81.69 87 LEU A CA 1
ATOM 659 C C . LEU A 1 87 ? -6.823 3.066 16.535 1.00 81.69 87 LEU A C 1
ATOM 661 O O . LEU A 1 87 ? -6.904 1.898 16.148 1.00 81.69 87 LEU A O 1
ATOM 665 N N . ILE A 1 88 ? -5.759 3.837 16.303 1.00 85.25 88 ILE A N 1
ATOM 666 C CA . ILE A 1 88 ? -4.523 3.324 15.709 1.00 85.25 88 ILE A CA 1
ATOM 667 C C . ILE A 1 88 ? -3.884 2.357 16.711 1.00 85.25 88 ILE A C 1
ATOM 669 O O . ILE A 1 88 ? -3.565 2.740 17.835 1.00 85.25 88 ILE A O 1
ATOM 673 N N . ILE A 1 89 ? -3.695 1.108 16.291 1.00 88.81 89 ILE A N 1
ATOM 674 C CA . ILE A 1 89 ? -2.933 0.086 17.020 1.00 88.81 89 ILE A CA 1
ATOM 675 C C . ILE A 1 89 ? -1.442 0.258 16.727 1.00 88.81 89 ILE A C 1
ATOM 677 O O . ILE A 1 89 ? -0.615 0.213 17.633 1.00 88.81 89 ILE A O 1
ATOM 681 N N . SER A 1 90 ? -1.103 0.453 15.454 1.00 89.19 90 SER A N 1
ATOM 682 C CA . SER A 1 90 ? 0.262 0.689 14.990 1.00 89.19 90 SER A CA 1
ATOM 683 C C . SER A 1 90 ? 0.238 1.445 13.671 1.00 89.19 90 SER A C 1
ATOM 685 O O . SER A 1 90 ? -0.706 1.299 12.895 1.00 89.19 90 SER A O 1
ATOM 687 N N . GLN A 1 91 ? 1.296 2.187 13.379 1.00 90.50 91 GLN A N 1
ATOM 688 C CA . GLN A 1 91 ? 1.474 2.861 12.099 1.00 90.50 91 GLN A CA 1
ATOM 689 C C . GLN A 1 91 ? 2.948 2.889 11.706 1.00 90.50 91 GLN A C 1
ATOM 691 O O . GLN A 1 91 ? 3.820 2.790 12.570 1.00 90.50 91 GLN A O 1
ATOM 696 N N . ALA A 1 92 ? 3.207 3.031 10.412 1.00 89.50 92 ALA A N 1
ATOM 697 C CA . ALA A 1 92 ? 4.549 3.166 9.875 1.00 89.50 92 ALA A CA 1
ATOM 698 C C . ALA A 1 92 ? 4.557 4.039 8.616 1.00 89.50 92 ALA A C 1
ATOM 700 O O . ALA A 1 92 ? 3.660 3.937 7.771 1.00 89.50 92 ALA A O 1
ATOM 701 N N . ARG A 1 93 ? 5.602 4.861 8.480 1.00 89.81 93 ARG A N 1
ATOM 702 C CA . ARG A 1 93 ? 5.936 5.579 7.244 1.00 89.81 93 ARG A CA 1
ATOM 703 C C . ARG A 1 93 ? 7.006 4.807 6.490 1.00 89.81 93 ARG A C 1
ATOM 705 O O . ARG A 1 93 ? 8.003 4.393 7.082 1.00 89.81 93 ARG A O 1
ATOM 712 N N . TYR A 1 94 ? 6.824 4.683 5.183 1.00 88.88 94 TYR A N 1
ATOM 713 C CA . TYR A 1 94 ? 7.777 4.076 4.265 1.00 88.88 94 TYR A CA 1
ATOM 714 C C . TYR A 1 94 ? 8.162 5.104 3.208 1.00 88.88 94 TYR A C 1
ATOM 716 O O . TYR A 1 94 ? 7.353 5.460 2.348 1.00 88.88 94 TYR A O 1
ATOM 724 N N . ALA A 1 95 ? 9.406 5.571 3.276 1.00 86.06 95 ALA A N 1
ATOM 725 C CA . ALA A 1 95 ? 9.963 6.462 2.271 1.00 86.06 95 ALA A CA 1
ATOM 726 C C . ALA A 1 95 ? 10.655 5.654 1.177 1.00 86.06 95 ALA A C 1
ATOM 728 O O . ALA A 1 95 ? 11.390 4.694 1.458 1.00 86.06 95 ALA A O 1
ATOM 729 N N . GLY A 1 96 ? 10.444 6.072 -0.069 1.00 81.62 96 GLY A N 1
ATOM 730 C CA . GLY A 1 96 ? 11.153 5.514 -1.206 1.00 81.62 96 GLY A CA 1
ATOM 731 C C . GLY A 1 96 ? 12.653 5.857 -1.171 1.00 81.62 96 GLY A C 1
ATOM 732 O O . GLY A 1 96 ? 13.057 6.903 -0.645 1.00 81.62 96 GLY A O 1
ATOM 733 N N . PRO A 1 97 ? 13.522 4.994 -1.723 1.00 79.56 97 PRO A N 1
ATOM 734 C CA . PRO A 1 97 ? 14.956 5.247 -1.801 1.00 79.56 97 PRO A CA 1
ATOM 735 C C . PRO A 1 97 ? 15.249 6.505 -2.626 1.00 79.56 97 PRO A C 1
ATOM 737 O O . PRO A 1 97 ? 14.512 6.844 -3.550 1.00 79.56 97 PRO A O 1
ATOM 740 N N . ASN A 1 98 ? 16.353 7.188 -2.313 1.00 76.62 98 ASN A N 1
ATOM 741 C CA . ASN A 1 98 ? 16.843 8.364 -3.050 1.00 76.62 98 ASN A CA 1
ATOM 742 C C . ASN A 1 98 ? 15.811 9.498 -3.211 1.00 76.62 98 ASN A C 1
ATOM 744 O O . ASN A 1 98 ? 15.872 10.263 -4.170 1.00 76.62 98 ASN A O 1
ATOM 748 N N . GLY A 1 99 ? 14.861 9.609 -2.279 1.00 73.75 99 GLY A N 1
ATOM 749 C CA . GLY A 1 99 ? 13.819 10.630 -2.328 1.00 73.75 99 GLY A CA 1
ATOM 750 C C . GLY A 1 99 ? 12.754 10.386 -3.396 1.00 73.75 99 GLY A C 1
ATOM 751 O O . GLY A 1 99 ? 12.126 11.334 -3.860 1.00 73.75 99 GLY A O 1
ATOM 752 N N . THR A 1 100 ? 12.535 9.130 -3.782 1.00 85.06 100 THR A N 1
ATOM 753 C CA . THR A 1 100 ? 11.382 8.735 -4.600 1.00 85.06 100 THR A CA 1
ATOM 754 C C . THR A 1 100 ? 10.088 8.821 -3.793 1.00 85.06 100 THR A C 1
ATOM 756 O O . THR A 1 100 ? 10.055 8.498 -2.606 1.00 85.06 100 THR A O 1
ATOM 759 N N . ALA A 1 101 ? 9.008 9.259 -4.441 1.00 89.38 101 ALA A N 1
ATOM 760 C CA . ALA A 1 101 ? 7.677 9.193 -3.852 1.00 89.38 101 ALA A CA 1
ATOM 761 C C . ALA A 1 101 ? 7.175 7.745 -3.882 1.00 89.38 101 ALA A C 1
ATOM 763 O O . ALA A 1 101 ? 7.341 7.054 -4.889 1.00 89.38 101 ALA A O 1
ATOM 764 N N . LEU A 1 102 ? 6.539 7.300 -2.804 1.00 90.44 102 LEU A N 1
ATOM 765 C CA . LEU A 1 102 ? 6.043 5.938 -2.649 1.00 90.44 102 LEU A CA 1
ATOM 766 C C . LEU A 1 102 ? 4.562 5.954 -2.277 1.00 90.44 102 LEU A C 1
ATOM 768 O O . LEU A 1 102 ? 4.123 6.732 -1.436 1.00 90.44 102 LEU A O 1
ATOM 772 N N . SER A 1 103 ? 3.790 5.065 -2.892 1.00 92.69 103 SER A N 1
ATOM 773 C CA . SER A 1 103 ? 2.379 4.873 -2.564 1.00 92.69 103 SER A CA 1
ATOM 774 C C . SER A 1 103 ? 2.004 3.403 -2.675 1.00 92.69 103 SER A C 1
ATOM 776 O O . SER A 1 103 ? 2.466 2.720 -3.589 1.00 92.69 103 SER A O 1
ATOM 778 N N . PHE A 1 104 ? 1.163 2.924 -1.760 1.00 94.56 104 PHE A N 1
ATOM 779 C CA . PHE A 1 104 ? 0.562 1.595 -1.839 1.00 94.56 104 PHE A CA 1
ATOM 780 C C . PHE A 1 104 ? -0.927 1.733 -2.145 1.00 94.56 104 PHE A C 1
ATOM 782 O O . PHE A 1 104 ? -1.622 2.530 -1.521 1.00 94.56 104 PHE A O 1
ATOM 789 N N . SER A 1 105 ? -1.413 0.960 -3.109 1.00 92.56 105 SER A N 1
ATOM 790 C CA . SER A 1 105 ? -2.796 1.008 -3.597 1.00 92.56 105 SER A CA 1
ATOM 791 C C . SER A 1 105 ? -3.581 -0.264 -3.285 1.00 92.56 105 SER A C 1
ATOM 793 O O . SER A 1 105 ? -4.808 -0.232 -3.208 1.00 92.56 105 SER A O 1
ATOM 795 N N . GLU A 1 106 ? -2.888 -1.379 -3.063 1.00 93.44 106 GLU A N 1
ATOM 796 C CA . GLU A 1 106 ? -3.495 -2.672 -2.769 1.00 93.44 106 GLU A CA 1
ATOM 797 C C . GLU A 1 106 ? -2.770 -3.350 -1.606 1.00 93.44 106 GLU A C 1
ATOM 799 O O . GLU A 1 106 ? -1.567 -3.172 -1.394 1.00 93.44 106 GLU A O 1
ATOM 804 N N . SER A 1 107 ? -3.516 -4.155 -0.852 1.00 94.06 107 SER A N 1
ATOM 805 C CA . SER A 1 107 ? -2.981 -4.951 0.251 1.00 94.06 107 SER A CA 1
ATOM 806 C C . SER A 1 107 ? -3.699 -6.285 0.372 1.00 94.06 107 SER A C 1
ATOM 808 O O . SER A 1 107 ? -4.911 -6.351 0.162 1.00 94.06 107 SER A O 1
ATOM 810 N N . LEU A 1 108 ? -2.985 -7.307 0.825 1.00 93.25 108 LEU A N 1
ATOM 811 C CA . LEU A 1 108 ? -3.529 -8.625 1.119 1.00 93.25 108 LEU A CA 1
ATOM 812 C C . LEU A 1 108 ? -2.857 -9.219 2.360 1.00 93.25 108 LEU A C 1
ATOM 814 O O . LEU A 1 108 ? -1.645 -9.113 2.522 1.00 93.25 108 LEU A O 1
ATOM 818 N N . GLU A 1 109 ? -3.639 -9.879 3.212 1.00 91.62 109 GLU A N 1
ATOM 819 C CA . GLU A 1 109 ? -3.119 -10.704 4.305 1.00 91.62 109 GLU A CA 1
ATOM 820 C C . GLU A 1 109 ? -3.078 -12.174 3.876 1.00 91.62 109 GLU A C 1
ATOM 822 O O . GLU A 1 109 ? -4.074 -12.741 3.407 1.00 91.62 109 GLU A O 1
ATOM 827 N N . ALA A 1 110 ? -1.903 -12.786 3.995 1.00 88.62 110 ALA A N 1
ATOM 828 C CA . ALA A 1 110 ? -1.712 -14.208 3.743 1.00 88.62 110 ALA A CA 1
ATOM 829 C C . ALA A 1 110 ? -0.551 -14.751 4.583 1.00 88.62 110 ALA A C 1
ATOM 831 O O . ALA A 1 110 ? 0.457 -14.077 4.783 1.00 88.62 110 ALA A O 1
ATOM 832 N N . ASN A 1 111 ? -0.692 -15.981 5.082 1.00 87.12 111 ASN A N 1
ATOM 833 C CA . ASN A 1 111 ? 0.307 -16.655 5.920 1.00 87.12 111 ASN A CA 1
ATOM 834 C C . ASN A 1 111 ? 0.788 -15.834 7.133 1.00 87.12 111 ASN A C 1
ATOM 836 O O . ASN A 1 111 ? 1.911 -16.023 7.595 1.00 87.12 111 ASN A O 1
ATOM 840 N N . GLY A 1 112 ? -0.044 -14.930 7.665 1.00 89.44 112 GLY A N 1
ATOM 841 C CA . GLY A 1 112 ? 0.345 -14.065 8.777 1.00 89.44 112 GLY A CA 1
ATOM 842 C C . GLY A 1 112 ? 1.298 -12.932 8.388 1.00 89.44 112 GLY A C 1
ATOM 843 O O . GLY A 1 112 ? 1.990 -12.411 9.259 1.00 89.44 112 GLY A O 1
ATOM 844 N N . PHE A 1 113 ? 1.337 -12.551 7.108 1.00 92.62 113 PHE A N 1
ATOM 845 C CA . PHE A 1 113 ? 2.066 -11.394 6.585 1.00 92.62 113 PHE A CA 1
ATOM 846 C C . PHE A 1 113 ? 1.129 -10.438 5.847 1.00 92.62 113 PHE A C 1
ATOM 848 O O . PHE A 1 113 ? 0.077 -10.846 5.348 1.00 92.62 113 PHE A O 1
ATOM 855 N N . TYR A 1 114 ? 1.529 -9.167 5.752 1.00 94.12 114 TYR A N 1
ATOM 856 C CA . TYR A 1 114 ? 0.867 -8.197 4.879 1.00 94.12 114 TYR A CA 1
ATOM 857 C C . TYR A 1 114 ? 1.678 -8.016 3.602 1.00 94.12 114 TYR A C 1
ATOM 859 O O . TYR A 1 114 ? 2.853 -7.664 3.657 1.00 94.12 114 TYR A O 1
ATOM 867 N N . TYR A 1 115 ? 1.033 -8.212 2.460 1.00 93.50 115 TYR A N 1
ATOM 868 C CA . TYR A 1 115 ? 1.591 -7.944 1.142 1.00 93.50 115 TYR A CA 1
ATOM 869 C C . TYR A 1 115 ? 0.976 -6.662 0.621 1.00 93.50 115 TYR A C 1
ATOM 871 O O . TYR A 1 115 ? -0.247 -6.564 0.542 1.00 93.50 115 TYR A O 1
ATOM 879 N N . LEU A 1 116 ? 1.813 -5.687 0.296 1.00 95.00 116 LEU A N 1
ATOM 880 C CA . LEU A 1 116 ? 1.413 -4.382 -0.206 1.00 95.00 116 LEU A CA 1
ATOM 881 C C . LEU A 1 116 ? 1.954 -4.205 -1.612 1.00 95.00 116 LEU A C 1
ATOM 883 O O . LEU A 1 116 ? 3.115 -4.523 -1.870 1.00 95.00 116 LEU A O 1
ATOM 887 N N . SER A 1 117 ? 1.148 -3.639 -2.497 1.00 93.12 117 SER A N 1
ATOM 888 C CA . SER A 1 117 ? 1.617 -3.238 -3.816 1.00 93.12 117 SER A CA 1
ATOM 889 C C . SER A 1 117 ? 1.234 -1.810 -4.133 1.00 93.12 117 SER A C 1
ATOM 891 O O . SER A 1 117 ? 0.228 -1.292 -3.648 1.00 93.12 117 SER A O 1
ATOM 893 N N . GLY A 1 118 ? 2.027 -1.187 -4.991 1.00 92.81 118 GLY A N 1
ATOM 894 C CA . GLY A 1 118 ? 1.734 0.141 -5.495 1.00 92.81 118 GLY A CA 1
ATOM 895 C C . GLY A 1 118 ? 2.829 0.638 -6.414 1.00 92.81 118 GLY A C 1
ATOM 896 O O . GLY A 1 118 ? 3.333 -0.121 -7.244 1.00 92.81 118 GLY A O 1
ATOM 897 N N . THR A 1 119 ? 3.191 1.906 -6.267 1.00 90.81 119 THR A N 1
ATOM 898 C CA . THR A 1 119 ? 4.058 2.599 -7.217 1.00 90.81 119 THR A CA 1
ATOM 899 C C . THR A 1 119 ? 5.122 3.418 -6.503 1.00 90.81 119 THR A C 1
ATOM 901 O O . THR A 1 119 ? 4.830 4.145 -5.549 1.00 90.81 119 THR A O 1
ATOM 904 N N . MET A 1 120 ? 6.345 3.329 -7.020 1.00 90.19 120 MET A N 1
ATOM 905 C CA . MET A 1 120 ? 7.464 4.203 -6.696 1.00 90.19 120 MET A CA 1
ATOM 906 C C . MET A 1 120 ? 7.713 5.152 -7.870 1.00 90.19 120 MET A C 1
ATOM 908 O O . MET A 1 120 ? 7.861 4.717 -9.011 1.00 90.19 120 MET A O 1
ATOM 912 N N . ARG A 1 121 ? 7.745 6.458 -7.600 1.00 88.88 121 ARG A N 1
ATOM 913 C CA . ARG A 1 121 ? 7.901 7.508 -8.610 1.00 88.88 121 ARG A CA 1
ATOM 914 C C . ARG A 1 121 ? 9.137 8.351 -8.335 1.00 88.88 121 ARG A C 1
ATOM 916 O O . ARG A 1 121 ? 9.300 8.905 -7.247 1.00 88.88 121 ARG A O 1
ATOM 923 N N . TYR A 1 122 ? 9.955 8.526 -9.360 1.00 86.38 122 TYR A N 1
ATOM 924 C CA . TYR A 1 122 ? 11.101 9.426 -9.336 1.00 86.38 122 TYR A CA 1
ATOM 925 C C . TYR A 1 122 ? 10.661 10.882 -9.497 1.00 86.38 122 TYR A C 1
ATOM 927 O O . TYR A 1 122 ? 9.756 11.200 -10.269 1.00 86.38 122 TYR A O 1
ATOM 935 N N . LEU A 1 123 ? 11.296 11.780 -8.743 1.00 84.19 123 LEU A N 1
ATOM 936 C CA . LEU A 1 123 ? 10.981 13.213 -8.767 1.00 84.19 123 LEU A CA 1
ATOM 937 C C . LEU A 1 123 ? 11.703 13.974 -9.892 1.00 84.19 123 LEU A C 1
ATOM 939 O O . LEU A 1 123 ? 11.518 15.179 -10.027 1.00 84.19 123 LEU A O 1
ATOM 943 N N . ASP A 1 124 ? 12.506 13.285 -10.708 1.00 85.44 124 ASP A N 1
ATOM 944 C CA . ASP A 1 124 ? 13.175 13.867 -11.879 1.00 85.44 124 ASP A CA 1
ATOM 945 C C . ASP A 1 124 ? 12.224 14.101 -13.069 1.00 85.44 124 ASP A C 1
ATOM 947 O O . ASP A 1 124 ? 12.569 14.819 -14.005 1.00 85.44 124 ASP A O 1
ATOM 951 N N . GLY A 1 125 ? 11.019 13.519 -13.026 1.00 80.56 125 GLY A N 1
ATOM 952 C CA . GLY A 1 125 ? 9.999 13.631 -14.068 1.00 80.56 125 GLY A CA 1
ATOM 953 C C . GLY A 1 125 ? 10.346 12.923 -15.381 1.00 80.56 125 GLY A C 1
ATOM 954 O O . GLY A 1 125 ? 9.568 13.006 -16.330 1.00 80.56 125 GLY A O 1
ATOM 955 N N . THR A 1 126 ? 11.488 12.239 -15.451 1.00 83.50 126 THR A N 1
ATOM 956 C CA . THR A 1 126 ? 11.992 11.582 -16.665 1.00 83.50 126 THR A CA 1
ATOM 957 C C . THR A 1 126 ? 12.143 10.081 -16.497 1.00 83.50 126 THR A C 1
ATOM 959 O O . THR A 1 126 ? 12.026 9.354 -17.481 1.00 83.50 126 THR A O 1
ATOM 962 N N . THR A 1 127 ? 12.395 9.612 -15.276 1.00 85.06 127 THR A N 1
ATOM 963 C CA . THR A 1 127 ? 12.520 8.185 -14.993 1.00 85.06 127 THR A CA 1
ATOM 964 C C . THR A 1 127 ? 11.124 7.572 -14.832 1.00 85.06 127 THR A C 1
ATOM 966 O O . THR A 1 127 ? 10.313 8.097 -14.055 1.00 85.06 127 THR A O 1
ATOM 969 N N . PRO A 1 128 ? 10.808 6.480 -15.556 1.00 83.00 128 PRO A N 1
ATOM 970 C CA . PRO A 1 128 ? 9.534 5.785 -15.417 1.00 83.00 128 PRO A CA 1
ATOM 971 C C . PRO A 1 128 ? 9.250 5.372 -13.970 1.00 83.00 128 PRO A C 1
ATOM 973 O O . PRO A 1 128 ? 10.154 5.078 -13.192 1.00 83.00 128 PRO A O 1
ATOM 976 N N . SER A 1 129 ? 7.969 5.359 -13.599 1.00 85.81 129 SER A N 1
ATOM 977 C CA . SER A 1 129 ? 7.565 4.843 -12.288 1.00 85.81 129 SER A CA 1
ATOM 978 C C . SER A 1 129 ? 7.651 3.319 -12.259 1.00 85.81 129 SER A C 1
ATOM 980 O O . SER A 1 129 ? 7.323 2.657 -13.244 1.00 85.81 129 SER A O 1
ATOM 982 N N . GLU A 1 130 ? 8.025 2.772 -11.109 1.00 87.31 130 GLU A N 1
ATOM 983 C CA . GLU A 1 130 ? 8.164 1.332 -10.903 1.00 87.31 130 GLU A CA 1
ATOM 984 C C . GLU A 1 130 ? 6.961 0.798 -10.130 1.00 87.31 130 GLU A C 1
ATOM 986 O O . GLU A 1 130 ? 6.521 1.403 -9.145 1.00 87.31 130 GLU A O 1
ATOM 991 N N . ALA A 1 131 ? 6.450 -0.365 -10.534 1.00 87.12 131 ALA A N 1
ATOM 992 C CA . ALA A 1 131 ? 5.592 -1.135 -9.644 1.00 87.12 131 ALA A CA 1
ATOM 993 C C . ALA A 1 131 ? 6.438 -1.645 -8.475 1.00 87.12 131 ALA A C 1
ATOM 995 O O . ALA A 1 131 ? 7.588 -2.045 -8.661 1.00 87.12 131 ALA A O 1
ATOM 996 N N . VAL A 1 132 ? 5.858 -1.665 -7.281 1.00 89.94 132 VAL A N 1
ATOM 997 C CA . VAL A 1 132 ? 6.512 -2.210 -6.090 1.00 89.94 132 VAL A CA 1
ATOM 998 C C . VAL A 1 132 ? 5.639 -3.251 -5.415 1.00 89.94 132 VAL A C 1
ATOM 1000 O O . VAL A 1 132 ? 4.409 -3.170 -5.449 1.00 89.94 132 VAL A O 1
ATOM 1003 N N . LEU A 1 133 ? 6.300 -4.206 -4.772 1.00 90.50 133 LEU A N 1
ATOM 1004 C CA . LEU A 1 133 ? 5.704 -5.223 -3.923 1.00 90.50 133 LEU A CA 1
ATOM 1005 C C . LEU A 1 133 ? 6.504 -5.321 -2.627 1.00 90.50 133 LEU A C 1
ATOM 1007 O O . LEU A 1 133 ? 7.725 -5.470 -2.651 1.00 90.50 133 LEU A O 1
ATOM 1011 N N . VAL A 1 134 ? 5.814 -5.268 -1.496 1.00 92.69 134 VAL A N 1
ATOM 1012 C CA . VAL A 1 134 ? 6.429 -5.250 -0.169 1.00 92.69 134 VAL A CA 1
ATOM 1013 C C . VAL A 1 134 ? 5.738 -6.270 0.720 1.00 92.69 134 VAL A C 1
ATOM 1015 O O . VAL A 1 134 ? 4.513 -6.296 0.799 1.00 92.69 134 VAL A O 1
ATOM 1018 N N . CYS A 1 135 ? 6.521 -7.084 1.421 1.00 92.25 135 CYS A N 1
ATOM 1019 C CA . CYS A 1 135 ? 6.030 -7.947 2.487 1.00 92.25 135 CYS A CA 1
ATOM 1020 C C . CYS A 1 135 ? 6.394 -7.338 3.835 1.00 92.25 135 CYS A C 1
ATOM 1022 O O . CYS A 1 135 ? 7.565 -7.071 4.108 1.00 92.25 135 CYS A O 1
ATOM 1024 N N . LEU A 1 136 ? 5.399 -7.161 4.697 1.00 93.62 136 LEU A N 1
ATOM 1025 C CA . LEU A 1 136 ? 5.562 -6.639 6.045 1.00 93.62 136 LEU A CA 1
ATOM 1026 C C . LEU A 1 136 ? 5.274 -7.715 7.084 1.00 93.62 136 LEU A C 1
ATOM 1028 O O . LEU A 1 136 ? 4.359 -8.525 6.925 1.00 93.62 136 LEU A O 1
ATOM 1032 N N . ASN A 1 137 ? 6.019 -7.662 8.184 1.00 90.94 137 ASN A N 1
ATOM 1033 C CA . ASN A 1 137 ? 5.694 -8.383 9.405 1.00 90.94 137 ASN A CA 1
ATOM 1034 C C . ASN A 1 137 ? 4.574 -7.635 10.160 1.00 90.94 137 ASN A C 1
ATOM 1036 O O . ASN A 1 137 ? 4.815 -6.522 10.628 1.00 90.94 137 ASN A O 1
ATOM 1040 N N . PRO A 1 138 ? 3.380 -8.224 10.350 1.00 89.94 138 PRO A N 1
ATOM 1041 C CA . PRO A 1 138 ? 2.256 -7.553 11.002 1.00 89.94 138 PRO A CA 1
ATOM 1042 C C . PRO A 1 138 ? 2.492 -7.134 12.450 1.00 89.94 138 PRO A C 1
ATOM 1044 O O . PRO A 1 138 ? 1.877 -6.178 12.914 1.00 89.94 138 PRO A O 1
ATOM 1047 N N . ALA A 1 139 ? 3.352 -7.852 13.178 1.00 88.38 139 ALA A N 1
ATOM 1048 C CA . ALA A 1 139 ? 3.600 -7.589 14.591 1.00 88.38 139 ALA A CA 1
ATOM 1049 C C . ALA A 1 139 ? 4.477 -6.350 14.808 1.00 88.38 139 ALA A C 1
ATOM 1051 O O . ALA A 1 139 ? 4.407 -5.727 15.864 1.00 88.38 139 ALA A O 1
ATOM 1052 N N . THR A 1 140 ? 5.316 -6.007 13.828 1.00 87.19 140 THR A N 1
ATOM 1053 C CA . THR A 1 140 ? 6.301 -4.922 13.950 1.00 87.19 140 THR A CA 1
ATOM 1054 C C . THR A 1 140 ? 6.177 -3.854 12.872 1.00 87.19 140 THR A C 1
ATOM 1056 O O . THR A 1 140 ? 6.852 -2.835 12.969 1.00 87.19 140 THR A O 1
ATOM 1059 N N . MET A 1 141 ? 5.375 -4.090 11.829 1.00 87.75 141 MET A N 1
ATOM 1060 C CA . MET A 1 141 ? 5.362 -3.312 10.585 1.00 87.75 141 MET A CA 1
ATOM 1061 C C . MET A 1 141 ? 6.747 -3.217 9.911 1.00 87.75 141 MET A C 1
ATOM 1063 O O . MET A 1 141 ? 6.977 -2.382 9.038 1.00 87.75 141 MET A O 1
ATOM 1067 N N . ALA A 1 142 ? 7.691 -4.090 10.277 1.00 86.44 142 ALA A N 1
ATOM 1068 C CA . ALA A 1 142 ? 8.996 -4.142 9.633 1.00 86.44 142 ALA A CA 1
ATOM 1069 C C . ALA A 1 142 ? 8.885 -4.756 8.233 1.00 86.44 142 ALA A C 1
ATOM 1071 O O . ALA A 1 142 ? 8.101 -5.682 8.009 1.00 86.44 142 ALA A O 1
ATOM 1072 N N . VAL A 1 143 ? 9.710 -4.264 7.310 1.00 86.94 143 VAL A N 1
ATOM 1073 C CA . VAL A 1 143 ? 9.827 -4.821 5.962 1.00 86.94 143 VAL A CA 1
ATOM 1074 C C . VAL A 1 143 ? 10.565 -6.145 6.052 1.00 86.94 143 VAL A C 1
ATOM 1076 O O . VAL A 1 143 ? 11.690 -6.199 6.532 1.00 86.94 143 VAL A O 1
ATOM 1079 N N . ASN A 1 144 ? 9.931 -7.209 5.585 1.00 87.75 144 ASN A N 1
ATOM 1080 C CA . ASN A 1 144 ? 10.562 -8.514 5.464 1.00 87.75 144 ASN A CA 1
ATOM 1081 C C . ASN A 1 144 ? 11.334 -8.619 4.141 1.00 87.75 144 ASN A C 1
ATOM 1083 O O . ASN A 1 144 ? 12.482 -9.044 4.114 1.00 87.75 144 ASN A O 1
ATOM 1087 N N . TRP A 1 145 ? 10.716 -8.172 3.048 1.00 86.25 145 TRP A N 1
ATOM 1088 C CA . TRP A 1 145 ? 11.363 -7.989 1.751 1.00 86.25 145 TRP A CA 1
ATOM 1089 C C . TRP A 1 145 ? 10.601 -6.944 0.927 1.00 86.25 145 TRP A C 1
ATOM 1091 O O . TRP A 1 145 ? 9.425 -6.669 1.185 1.00 86.25 145 TRP A O 1
ATOM 1101 N N . ALA A 1 146 ? 11.272 -6.361 -0.069 1.00 87.94 146 ALA A N 1
ATOM 1102 C CA . ALA A 1 146 ? 10.694 -5.392 -0.994 1.00 87.94 146 ALA A CA 1
ATOM 1103 C C . ALA A 1 146 ? 11.305 -5.543 -2.397 1.00 87.94 146 ALA A C 1
ATOM 1105 O O . ALA A 1 146 ? 12.529 -5.542 -2.555 1.00 87.94 146 ALA A O 1
ATOM 1106 N N . TYR A 1 147 ? 10.443 -5.644 -3.407 1.00 84.50 147 TYR A N 1
ATOM 1107 C CA . TYR A 1 147 ? 10.818 -5.713 -4.817 1.00 84.50 147 TYR A CA 1
ATOM 1108 C C . TYR A 1 147 ? 10.245 -4.540 -5.583 1.00 84.50 147 TYR A C 1
ATOM 1110 O O . TYR A 1 147 ? 9.099 -4.142 -5.357 1.00 84.50 147 TYR A O 1
ATOM 1118 N N . SER A 1 148 ? 11.027 -4.042 -6.528 1.00 85.31 148 SER A N 1
ATOM 1119 C CA . SER A 1 148 ? 10.536 -3.160 -7.568 1.00 85.31 148 SER A CA 1
ATOM 1120 C C . SER A 1 148 ? 10.662 -3.836 -8.924 1.00 85.31 148 SER A C 1
ATOM 1122 O O . SER A 1 148 ? 11.473 -4.743 -9.126 1.00 85.31 148 SER A O 1
ATOM 1124 N N . PHE A 1 149 ? 9.819 -3.410 -9.850 1.00 78.88 149 PHE A N 1
ATOM 1125 C CA . PHE A 1 149 ? 9.819 -3.887 -11.222 1.00 78.88 149 PHE A CA 1
ATOM 1126 C C . PHE A 1 149 ? 10.226 -2.713 -12.117 1.00 78.88 149 PHE A C 1
ATOM 1128 O O . PHE A 1 149 ? 9.346 -2.008 -12.625 1.00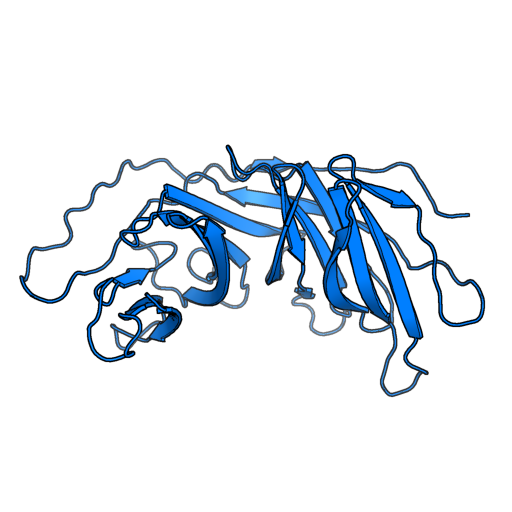 78.88 149 PHE A O 1
ATOM 1135 N N . PRO A 1 150 ? 11.544 -2.432 -12.212 1.00 72.44 150 PRO A N 1
ATOM 1136 C CA . PRO A 1 150 ? 12.071 -1.369 -13.054 1.00 72.44 150 PRO A CA 1
ATOM 1137 C C . PRO A 1 150 ? 11.841 -1.676 -14.533 1.00 72.44 150 PRO A C 1
ATOM 1139 O O . PRO A 1 150 ? 11.630 -2.819 -14.930 1.00 72.44 150 PRO A O 1
ATOM 1142 N N . GLY A 1 151 ? 11.931 -0.658 -15.376 1.00 66.88 151 GLY A N 1
ATOM 1143 C CA . GLY A 1 151 ? 11.869 -0.830 -16.820 1.00 66.88 151 GLY A CA 1
ATOM 1144 C C . GLY A 1 151 ? 11.683 0.492 -17.546 1.00 66.88 151 GLY A C 1
ATOM 1145 O O . GLY A 1 151 ? 11.240 1.477 -16.961 1.00 66.88 151 GLY A O 1
ATOM 1146 N N . ASP A 1 152 ? 12.010 0.492 -18.836 1.00 66.94 152 ASP A N 1
ATOM 1147 C CA . ASP A 1 152 ? 11.778 1.648 -19.710 1.00 66.94 152 ASP A CA 1
ATOM 1148 C C . ASP A 1 152 ? 10.276 1.877 -19.961 1.00 66.94 152 ASP A C 1
ATOM 1150 O O . ASP A 1 152 ? 9.845 2.989 -20.267 1.00 66.94 152 ASP A O 1
ATOM 1154 N N . ASP A 1 153 ? 9.476 0.819 -19.806 1.00 70.06 153 ASP A N 1
ATOM 1155 C CA . ASP A 1 153 ? 8.025 0.842 -19.930 1.00 70.06 153 ASP A CA 1
ATOM 1156 C C . ASP A 1 153 ? 7.350 0.919 -18.544 1.00 70.06 153 ASP A C 1
ATOM 1158 O O . ASP A 1 153 ? 7.778 0.231 -17.607 1.00 70.06 153 ASP A O 1
ATOM 1162 N N . PRO A 1 154 ? 6.240 1.672 -18.413 1.00 65.69 154 PRO A N 1
ATOM 1163 C CA . PRO A 1 154 ? 5.373 1.615 -17.245 1.00 65.69 154 PRO A CA 1
ATOM 1164 C C . PRO A 1 154 ? 5.039 0.178 -16.839 1.00 65.69 154 PRO A C 1
ATOM 1166 O O . PRO A 1 154 ? 4.507 -0.612 -17.625 1.00 65.69 154 PRO A O 1
ATOM 1169 N N . THR A 1 155 ? 5.316 -0.139 -15.577 1.00 73.31 155 THR A N 1
ATOM 1170 C CA . THR A 1 155 ? 4.953 -1.423 -14.979 1.00 73.31 155 THR A CA 1
ATOM 1171 C C . THR A 1 155 ? 3.891 -1.198 -13.914 1.00 73.31 155 THR A C 1
ATOM 1173 O O . THR A 1 155 ? 3.960 -0.254 -13.130 1.00 73.31 155 THR A O 1
ATOM 1176 N N . SER A 1 156 ? 2.865 -2.044 -13.897 1.00 78.19 156 SER A N 1
ATOM 1177 C CA . SER A 1 156 ? 1.757 -1.960 -12.944 1.00 78.19 156 SER A CA 1
ATOM 1178 C C . SER A 1 156 ? 1.447 -3.328 -12.368 1.00 78.19 156 SER A C 1
ATOM 1180 O O . SER A 1 156 ? 1.282 -4.287 -13.119 1.00 78.19 156 SER A O 1
ATOM 1182 N N . LEU A 1 157 ? 1.306 -3.402 -11.045 1.00 81.12 157 LEU A N 1
ATOM 1183 C CA . LEU A 1 157 ? 0.702 -4.542 -10.366 1.00 81.12 157 LEU A CA 1
ATOM 1184 C C . LEU A 1 157 ? -0.791 -4.247 -10.203 1.00 81.12 157 LEU A C 1
ATOM 1186 O O . LEU A 1 157 ? -1.170 -3.253 -9.589 1.00 81.12 157 LEU A O 1
ATOM 1190 N N . LEU A 1 158 ? -1.627 -5.081 -10.816 1.00 82.00 158 LEU A N 1
ATOM 1191 C CA . LEU A 1 158 ? -3.057 -4.820 -10.984 1.00 82.00 158 LEU A CA 1
ATOM 1192 C C . LEU A 1 158 ? -3.925 -5.607 -10.004 1.00 82.00 158 LEU A C 1
ATOM 1194 O O . LEU A 1 158 ? -5.011 -5.157 -9.652 1.00 82.00 158 LEU A O 1
ATOM 1198 N N . ALA A 1 159 ? -3.480 -6.793 -9.593 1.00 87.44 159 ALA A N 1
ATOM 1199 C CA . ALA A 1 159 ? -4.235 -7.632 -8.677 1.00 87.44 159 ALA A CA 1
ATOM 1200 C C . ALA A 1 159 ? -3.329 -8.534 -7.842 1.00 87.44 159 ALA A C 1
ATOM 1202 O O . ALA A 1 159 ? -2.290 -9.003 -8.309 1.00 87.44 159 ALA A O 1
ATOM 1203 N N . MET A 1 160 ? -3.796 -8.829 -6.630 1.00 91.50 160 MET A N 1
ATOM 1204 C CA . MET A 1 160 ? -3.207 -9.784 -5.699 1.00 91.50 160 MET A CA 1
ATOM 1205 C C . MET A 1 160 ? -4.273 -10.771 -5.230 1.00 91.50 160 MET A C 1
ATOM 1207 O O . MET A 1 160 ? -5.399 -10.375 -4.925 1.00 91.50 160 MET A O 1
ATOM 1211 N N . ALA A 1 161 ? -3.925 -12.051 -5.142 1.00 91.62 161 ALA A N 1
ATOM 1212 C CA . ALA A 1 161 ? -4.814 -13.088 -4.641 1.00 91.62 161 ALA A CA 1
ATOM 1213 C C . ALA A 1 161 ? -4.055 -14.131 -3.821 1.00 91.62 161 ALA A C 1
ATOM 1215 O O . ALA A 1 161 ? -2.955 -14.550 -4.180 1.00 91.62 161 ALA A O 1
ATOM 1216 N N . ARG A 1 162 ? -4.687 -14.594 -2.739 1.00 90.19 162 ARG A N 1
ATOM 1217 C CA . ARG A 1 162 ? -4.174 -15.695 -1.925 1.00 90.19 162 ARG A CA 1
ATOM 1218 C C . ARG A 1 162 ? -4.545 -17.028 -2.570 1.00 90.19 162 ARG A C 1
ATOM 1220 O O . ARG A 1 162 ? -5.719 -17.285 -2.843 1.00 90.19 162 ARG A O 1
ATOM 1227 N N . ARG A 1 163 ? -3.561 -17.897 -2.760 1.00 87.06 163 ARG A N 1
ATOM 1228 C CA . ARG A 1 163 ? -3.752 -19.297 -3.144 1.00 87.06 163 ARG A CA 1
ATOM 1229 C C . ARG A 1 163 ? -4.130 -20.147 -1.933 1.00 87.06 163 ARG A C 1
ATOM 1231 O O . ARG A 1 163 ? -3.889 -19.792 -0.783 1.00 87.06 163 ARG A O 1
ATOM 1238 N N . SER A 1 164 ? -4.707 -21.317 -2.188 1.00 85.25 164 SER A N 1
ATOM 1239 C CA . SER A 1 164 ? -5.076 -22.265 -1.129 1.00 85.25 164 SER A CA 1
ATOM 1240 C C . SER A 1 164 ? -3.879 -22.856 -0.379 1.00 85.25 164 SER A C 1
ATOM 1242 O O . SER A 1 164 ? -4.050 -23.317 0.743 1.00 85.25 164 SER A O 1
ATOM 1244 N N . ASP A 1 165 ? -2.694 -22.868 -0.997 1.00 80.31 165 ASP A N 1
ATOM 1245 C CA . ASP A 1 165 ? -1.429 -23.273 -0.367 1.00 80.31 165 ASP A CA 1
ATOM 1246 C C . ASP A 1 165 ? -0.807 -22.155 0.491 1.00 80.31 165 ASP A C 1
ATOM 1248 O O . ASP A 1 165 ? 0.201 -22.389 1.148 1.00 80.31 165 ASP A O 1
ATOM 1252 N N . GLY A 1 166 ? -1.446 -20.981 0.543 1.00 77.19 166 GLY A N 1
ATOM 1253 C CA . GLY A 1 166 ? -1.018 -19.831 1.336 1.00 77.19 166 GLY A CA 1
ATOM 1254 C C . GLY A 1 166 ? -0.229 -18.795 0.542 1.00 77.19 166 GLY A C 1
ATOM 1255 O O . GLY A 1 166 ? -0.134 -17.648 0.972 1.00 77.19 166 GLY A O 1
ATOM 1256 N N . ASP A 1 167 ? 0.274 -19.165 -0.632 1.00 83.69 167 ASP A N 1
ATOM 1257 C CA . ASP A 1 167 ? 1.105 -18.286 -1.444 1.00 83.69 167 ASP A CA 1
ATOM 1258 C C . ASP A 1 167 ? 0.304 -17.162 -2.094 1.00 83.69 167 ASP A C 1
ATOM 1260 O O . ASP A 1 167 ? -0.914 -17.224 -2.288 1.00 83.69 167 ASP A O 1
ATOM 1264 N N . LEU A 1 168 ? 1.028 -16.126 -2.485 1.00 86.44 168 LEU A N 1
ATOM 1265 C CA . LEU A 1 168 ? 0.520 -14.995 -3.226 1.00 86.44 168 LEU A CA 1
ATOM 1266 C C . LEU A 1 168 ? 0.618 -15.262 -4.729 1.00 86.44 168 LEU A C 1
ATOM 1268 O O . LEU A 1 168 ? 1.657 -15.699 -5.221 1.00 86.44 168 LEU A O 1
ATOM 1272 N N . VAL A 1 169 ? -0.439 -14.935 -5.470 1.00 86.38 169 VAL A N 1
ATOM 1273 C CA . VAL A 1 169 ? -0.396 -14.753 -6.926 1.00 86.38 169 VAL A CA 1
ATOM 1274 C C . VAL A 1 169 ? -0.704 -13.309 -7.243 1.00 86.38 169 VAL A C 1
ATOM 1276 O O . VAL A 1 169 ? -1.631 -12.723 -6.685 1.00 86.38 169 VAL A O 1
ATOM 1279 N N . MET A 1 170 ? 0.066 -12.750 -8.163 1.00 86.44 170 MET A N 1
ATOM 1280 C CA . MET A 1 170 ? -0.060 -11.368 -8.590 1.00 86.44 170 MET A CA 1
ATOM 1281 C C . MET A 1 170 ? -0.151 -11.318 -10.093 1.00 86.44 170 MET A C 1
ATOM 1283 O O . MET A 1 170 ? 0.573 -12.042 -10.770 1.00 86.44 170 MET A O 1
ATOM 1287 N N . ALA A 1 171 ? -1.005 -10.439 -10.592 1.00 83.19 171 ALA A N 1
ATOM 1288 C CA . ALA A 1 171 ? -1.097 -10.147 -12.008 1.00 83.19 171 ALA A CA 1
ATOM 1289 C C . ALA A 1 171 ? -0.802 -8.673 -12.244 1.00 83.19 171 ALA A C 1
ATOM 1291 O O . ALA A 1 171 ? -1.199 -7.808 -11.455 1.00 83.19 171 ALA A O 1
ATOM 1292 N N . GLY A 1 172 ? -0.149 -8.388 -13.359 1.00 82.06 172 GLY A N 1
ATOM 1293 C CA . GLY A 1 172 ? 0.150 -7.029 -13.756 1.00 82.06 172 GLY A CA 1
ATOM 1294 C C . GLY A 1 172 ? 0.383 -6.890 -15.246 1.00 82.06 172 GLY A C 1
ATOM 1295 O O . GLY A 1 172 ? 0.152 -7.823 -16.019 1.00 82.06 172 GLY A O 1
ATOM 1296 N N . ALA A 1 173 ? 0.803 -5.696 -15.639 1.00 79.31 173 ALA A N 1
ATOM 1297 C CA . ALA A 1 173 ? 1.133 -5.379 -17.015 1.00 79.31 173 ALA A CA 1
ATOM 1298 C C . ALA A 1 173 ? 2.432 -4.574 -17.100 1.00 79.31 173 ALA A C 1
ATOM 1300 O O . ALA A 1 173 ? 2.780 -3.837 -16.176 1.00 79.31 173 ALA A O 1
ATOM 1301 N N . VAL A 1 174 ? 3.138 -4.733 -18.216 1.00 78.06 174 VAL A N 1
ATOM 1302 C CA . VAL A 1 174 ? 4.290 -3.924 -18.616 1.00 78.06 174 VAL A CA 1
ATOM 1303 C C . VAL A 1 174 ? 4.103 -3.478 -20.061 1.00 78.06 174 VAL A C 1
ATOM 1305 O O . VAL A 1 174 ? 3.744 -4.276 -20.932 1.00 78.06 174 VAL A O 1
ATOM 1308 N N . GLY A 1 175 ? 4.312 -2.197 -20.326 1.00 73.12 175 GLY A N 1
ATOM 1309 C CA . GLY A 1 175 ? 4.224 -1.641 -21.670 1.00 73.12 175 GLY A CA 1
ATOM 1310 C C . GLY A 1 175 ? 4.003 -0.138 -21.659 1.00 73.12 175 GLY A C 1
ATOM 1311 O O . GLY A 1 175 ? 3.832 0.484 -20.616 1.00 73.12 175 GLY A O 1
ATOM 1312 N N . SER A 1 176 ? 3.984 0.441 -22.848 1.00 72.50 176 SER A N 1
ATOM 1313 C CA . SER A 1 176 ? 3.704 1.856 -23.086 1.00 72.50 176 SER A CA 1
ATOM 1314 C C . SER A 1 176 ? 2.632 1.993 -24.162 1.00 72.50 176 SER A C 1
ATOM 1316 O O . SER A 1 176 ? 2.338 1.036 -24.864 1.00 72.50 176 SER A O 1
ATOM 1318 N N . GLU A 1 177 ? 2.050 3.181 -24.344 1.00 70.75 177 GLU A N 1
ATOM 1319 C CA . GLU A 1 177 ? 1.086 3.419 -25.438 1.00 70.75 177 GLU A CA 1
ATOM 1320 C C . GLU A 1 177 ? 1.705 3.228 -26.834 1.00 70.75 177 GLU A C 1
ATOM 1322 O O . GLU A 1 177 ? 0.999 2.963 -27.807 1.00 70.75 177 GLU A O 1
ATOM 1327 N N . THR A 1 178 ? 3.031 3.353 -26.934 1.00 72.44 178 THR A N 1
ATOM 1328 C CA . THR A 1 178 ? 3.809 3.158 -28.163 1.00 72.44 178 THR A CA 1
ATOM 1329 C C . THR A 1 178 ? 4.329 1.729 -28.342 1.00 72.44 178 THR A C 1
ATOM 1331 O O . THR A 1 178 ? 4.814 1.395 -29.423 1.00 72.44 178 THR A O 1
ATOM 1334 N N . ALA A 1 179 ? 4.224 0.882 -27.314 1.00 65.75 179 ALA A N 1
ATOM 1335 C CA . ALA A 1 179 ? 4.537 -0.543 -27.354 1.00 65.75 179 ALA A CA 1
ATOM 1336 C C . ALA A 1 179 ? 3.259 -1.377 -27.137 1.00 65.75 179 ALA A C 1
ATOM 1338 O O . ALA A 1 179 ? 2.195 -0.864 -26.814 1.00 65.75 179 ALA A O 1
ATOM 1339 N N . SER A 1 180 ? 3.319 -2.691 -27.350 1.00 73.75 180 SER A N 1
ATOM 1340 C CA . SER A 1 180 ? 2.201 -3.554 -26.946 1.00 73.75 180 SER A CA 1
ATOM 1341 C C . SER A 1 180 ? 2.255 -3.793 -25.436 1.00 73.75 180 SER A C 1
ATOM 1343 O O . SER A 1 180 ? 3.304 -4.174 -24.913 1.00 73.75 180 SER A O 1
ATOM 1345 N N . TRP A 1 181 ? 1.127 -3.604 -24.746 1.00 75.25 181 TRP A N 1
ATOM 1346 C CA . TRP A 1 181 ? 0.975 -4.012 -23.349 1.00 75.25 181 TRP A CA 1
ATOM 1347 C C . TRP A 1 181 ? 1.093 -5.531 -23.226 1.00 75.25 181 TRP A C 1
ATOM 1349 O O . TRP A 1 181 ? 0.436 -6.276 -23.955 1.00 75.25 181 TRP A O 1
ATOM 1359 N N . ARG A 1 182 ? 1.915 -5.986 -22.283 1.00 75.88 182 ARG A N 1
ATOM 1360 C CA . ARG A 1 182 ? 2.158 -7.400 -21.987 1.00 75.88 182 ARG A CA 1
ATOM 1361 C C . ARG A 1 182 ? 1.733 -7.694 -20.560 1.00 75.88 182 ARG A C 1
ATOM 1363 O O . ARG A 1 182 ? 2.086 -6.953 -19.647 1.00 75.88 182 ARG A O 1
ATOM 1370 N N . GLY A 1 183 ? 0.962 -8.760 -20.378 1.00 75.19 183 GLY A N 1
ATOM 1371 C CA . GLY A 1 183 ? 0.579 -9.237 -19.054 1.00 75.19 183 GLY A CA 1
ATOM 1372 C C . GLY A 1 183 ? 1.707 -10.026 -18.395 1.00 75.19 183 GLY A C 1
ATOM 1373 O O . GLY A 1 183 ? 2.548 -10.610 -19.076 1.00 75.19 183 GLY A O 1
ATOM 1374 N N . TRP A 1 184 ? 1.704 -10.069 -17.069 1.00 75.06 184 TRP A N 1
ATOM 1375 C CA . TRP A 1 184 ? 2.570 -10.951 -16.298 1.00 75.06 184 TRP A CA 1
ATOM 1376 C C . TRP A 1 184 ? 1.850 -11.539 -15.089 1.00 75.06 184 TRP A C 1
ATOM 1378 O O . TRP A 1 184 ? 0.884 -10.964 -14.582 1.00 75.06 184 TRP A O 1
ATOM 1388 N N . LEU A 1 185 ? 2.345 -12.692 -14.633 1.00 78.25 185 LEU A N 1
ATOM 1389 C CA . LEU A 1 185 ? 1.902 -13.369 -13.424 1.00 78.25 185 LEU A CA 1
ATOM 1390 C C . LEU A 1 185 ? 3.124 -13.683 -12.558 1.00 78.25 185 LEU A C 1
ATOM 1392 O O . LEU A 1 185 ? 4.133 -14.172 -13.056 1.00 78.25 185 LEU A O 1
ATOM 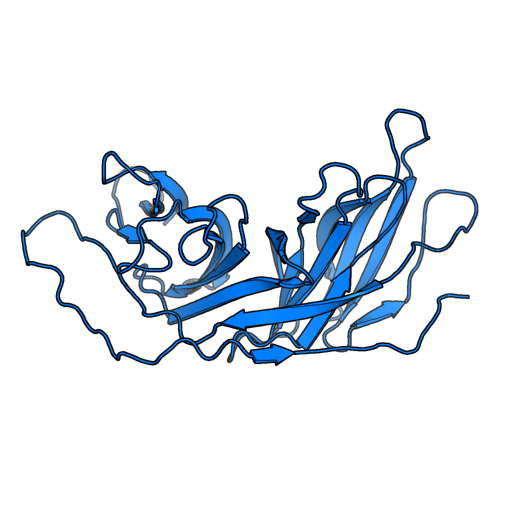1396 N N . LEU A 1 186 ? 3.043 -13.410 -11.263 1.00 79.88 186 LEU A N 1
ATOM 1397 C CA . LEU A 1 186 ? 4.116 -13.697 -10.315 1.00 79.88 186 LEU A CA 1
ATOM 1398 C C . LEU A 1 186 ? 3.573 -14.465 -9.121 1.00 79.88 186 LEU A C 1
ATOM 1400 O O . LEU A 1 186 ? 2.419 -14.283 -8.724 1.00 79.88 186 LEU A O 1
ATOM 1404 N N . ARG A 1 187 ? 4.430 -15.298 -8.534 1.00 83.19 187 ARG A N 1
ATOM 1405 C CA . ARG A 1 187 ? 4.165 -15.992 -7.278 1.00 83.19 187 ARG A CA 1
ATOM 1406 C C . ARG A 1 187 ? 5.137 -15.503 -6.212 1.00 83.19 187 ARG A C 1
ATOM 1408 O O . ARG A 1 187 ? 6.321 -15.331 -6.486 1.00 83.19 187 ARG A O 1
ATOM 1415 N N . ALA A 1 188 ? 4.641 -15.296 -5.001 1.00 83.12 188 ALA A N 1
ATOM 1416 C CA . ALA A 1 188 ? 5.468 -14.946 -3.853 1.00 83.12 188 ALA A CA 1
ATOM 1417 C C . ALA A 1 188 ? 4.975 -15.636 -2.584 1.00 83.12 188 ALA A C 1
ATOM 1419 O O . ALA A 1 188 ? 3.820 -16.050 -2.495 1.00 83.12 188 ALA A O 1
ATOM 1420 N N . ASP A 1 189 ? 5.845 -15.704 -1.592 1.00 84.31 189 ASP A N 1
ATOM 1421 C CA . ASP A 1 189 ? 5.526 -16.101 -0.231 1.00 84.31 189 ASP A CA 1
ATOM 1422 C C . ASP A 1 189 ? 6.290 -15.217 0.769 1.00 84.31 189 ASP A C 1
ATOM 1424 O O . ASP A 1 189 ? 6.934 -14.226 0.412 1.00 84.31 189 ASP A O 1
ATOM 1428 N N . GLN A 1 190 ? 6.246 -15.574 2.050 1.00 82.69 190 GLN A N 1
ATOM 1429 C CA . GLN A 1 190 ? 6.983 -14.854 3.087 1.00 82.69 190 GLN A CA 1
ATOM 1430 C C . GLN A 1 190 ? 8.510 -14.857 2.898 1.00 82.69 190 GLN A C 1
ATOM 1432 O O . GLN A 1 190 ? 9.186 -14.059 3.534 1.00 82.69 190 GLN A O 1
ATOM 1437 N N . MET A 1 191 ? 9.083 -15.718 2.060 1.00 83.56 191 MET A N 1
ATOM 1438 C CA . MET A 1 191 ? 10.523 -15.752 1.786 1.00 83.56 191 MET A CA 1
ATOM 1439 C C . MET A 1 191 ? 10.916 -14.917 0.561 1.00 83.56 191 MET A C 1
ATOM 1441 O O . MET A 1 191 ? 12.097 -14.613 0.403 1.00 83.56 191 MET A O 1
ATOM 1445 N N . GLY A 1 192 ? 9.956 -14.511 -0.274 1.00 79.62 192 GLY A N 1
ATOM 1446 C CA . GLY A 1 192 ? 10.190 -13.662 -1.441 1.00 79.62 192 GLY A CA 1
ATOM 1447 C C . GLY A 1 192 ? 9.414 -14.134 -2.665 1.00 79.62 192 GLY A C 1
ATOM 1448 O O . GLY A 1 192 ? 8.390 -14.804 -2.551 1.00 79.62 192 GLY A O 1
ATOM 1449 N N . LEU A 1 193 ? 9.895 -13.786 -3.860 1.00 78.25 193 LEU A N 1
ATOM 1450 C CA . LEU A 1 193 ? 9.357 -14.341 -5.104 1.00 78.25 193 LEU A CA 1
ATOM 1451 C C . LEU A 1 193 ? 9.677 -15.842 -5.191 1.00 78.25 193 LEU A C 1
ATOM 1453 O O . LEU A 1 193 ? 10.836 -16.249 -5.157 1.00 78.25 193 LEU A O 1
ATOM 1457 N N . ALA A 1 194 ? 8.638 -16.661 -5.334 1.00 66.19 194 ALA A N 1
ATOM 1458 C CA . ALA A 1 194 ? 8.712 -18.117 -5.395 1.00 66.19 194 ALA A CA 1
ATOM 1459 C C . ALA A 1 194 ? 8.410 -18.584 -6.830 1.00 66.19 194 ALA A C 1
ATOM 1461 O O . ALA A 1 194 ? 7.371 -19.185 -7.107 1.00 66.19 194 ALA A O 1
ATOM 1462 N N . GLY A 1 195 ? 9.327 -18.269 -7.749 1.00 56.00 195 GLY A N 1
ATOM 1463 C CA . GLY A 1 195 ? 9.209 -18.553 -9.182 1.00 56.00 195 GLY A CA 1
ATOM 1464 C C . GLY A 1 195 ? 8.458 -17.472 -9.969 1.00 56.00 195 GLY A C 1
ATOM 1465 O O . GLY A 1 195 ? 7.472 -16.895 -9.507 1.00 56.00 195 GLY A O 1
ATOM 1466 N N . THR A 1 196 ? 8.933 -17.197 -11.183 1.00 50.88 196 THR A N 1
ATOM 1467 C CA . THR A 1 196 ? 8.342 -16.223 -12.107 1.00 50.88 196 THR A CA 1
ATOM 1468 C C . THR A 1 196 ? 7.869 -16.947 -13.365 1.00 50.88 196 THR A C 1
ATOM 1470 O O . THR A 1 196 ? 8.682 -17.287 -14.219 1.00 50.88 196 THR A O 1
ATOM 1473 N N . ASP A 1 197 ? 6.565 -17.178 -13.506 1.00 49.81 197 ASP A N 1
ATOM 1474 C CA . ASP A 1 197 ? 6.004 -17.653 -14.775 1.00 49.81 197 ASP A CA 1
ATOM 1475 C C . ASP A 1 197 ? 5.443 -16.454 -15.551 1.00 49.81 197 ASP A C 1
ATOM 1477 O O . ASP A 1 197 ? 4.324 -15.993 -15.321 1.00 49.81 197 ASP A O 1
ATOM 1481 N N . CYS A 1 198 ? 6.233 -15.920 -16.484 1.00 45.91 198 CYS A N 1
ATOM 1482 C CA . CYS A 1 198 ? 5.776 -14.857 -17.376 1.00 45.91 198 CYS A CA 1
ATOM 1483 C C . CYS A 1 198 ? 4.852 -15.452 -18.455 1.00 45.91 198 CYS A C 1
ATOM 1485 O O . CYS A 1 198 ? 5.305 -16.204 -19.317 1.00 45.91 198 CYS A O 1
ATOM 1487 N N . PHE A 1 199 ? 3.563 -15.098 -18.448 1.00 46.00 199 PHE A N 1
ATOM 1488 C CA . PHE A 1 199 ? 2.611 -15.484 -19.496 1.00 46.00 199 PHE A CA 1
ATOM 1489 C C . PHE A 1 199 ? 2.197 -14.261 -20.320 1.00 46.00 199 PHE A C 1
ATOM 1491 O O . PHE A 1 199 ? 1.461 -13.410 -19.828 1.00 46.00 199 PHE A O 1
ATOM 1498 N N . GLY A 1 200 ? 2.639 -14.191 -21.580 1.00 40.03 200 GLY A N 1
ATOM 1499 C CA . GLY A 1 200 ? 2.323 -13.065 -22.471 1.00 40.03 200 GLY A CA 1
ATOM 1500 C C . GLY A 1 200 ? 3.450 -12.705 -23.441 1.00 40.03 200 GLY A C 1
ATOM 1501 O O . GLY A 1 200 ? 3.939 -11.587 -23.404 1.00 40.03 200 GLY A O 1
ATOM 1502 N N . ASP A 1 201 ? 3.827 -13.675 -24.276 1.00 37.81 201 ASP A N 1
ATOM 1503 C CA . ASP A 1 201 ? 4.712 -13.642 -25.458 1.00 37.81 201 ASP A CA 1
ATOM 1504 C C . ASP A 1 201 ? 6.177 -13.119 -25.354 1.00 37.81 201 ASP A C 1
ATOM 1506 O O . ASP A 1 201 ? 6.503 -12.094 -24.762 1.00 37.81 201 ASP A O 1
ATOM 1510 N N . THR A 1 202 ? 7.048 -13.908 -25.999 1.00 37.38 202 THR A N 1
ATOM 1511 C CA . THR A 1 202 ? 8.512 -13.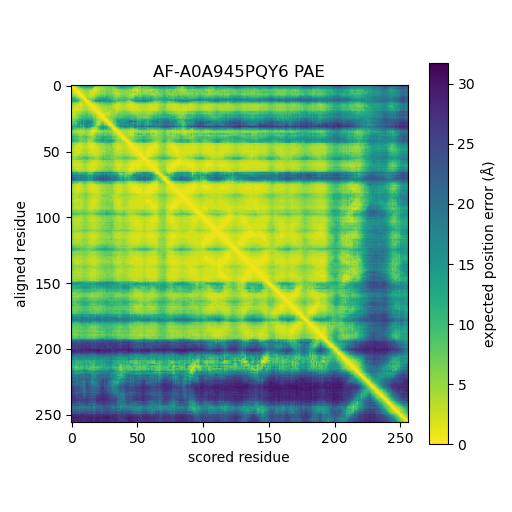863 -26.232 1.00 37.38 202 THR A CA 1
ATOM 1512 C C . THR A 1 202 ? 9.524 -13.969 -25.085 1.00 37.38 202 THR A C 1
ATOM 1514 O O . THR A 1 202 ? 10.703 -13.739 -25.342 1.00 37.38 202 THR A O 1
ATOM 1517 N N . GLY A 1 203 ? 9.158 -14.389 -23.870 1.00 44.56 203 GLY A N 1
ATOM 1518 C CA . GLY A 1 203 ? 10.159 -14.877 -22.897 1.00 44.56 203 GLY A CA 1
ATOM 1519 C C . GLY A 1 203 ? 11.269 -13.876 -22.542 1.00 44.56 203 GLY A C 1
ATOM 1520 O O . GLY A 1 203 ? 12.396 -14.281 -22.271 1.00 44.56 203 GLY A O 1
ATOM 1521 N N . LEU A 1 204 ? 10.970 -12.575 -22.581 1.00 44.44 204 LEU A N 1
ATOM 1522 C CA . LEU A 1 204 ? 11.878 -11.562 -22.056 1.00 44.44 204 LEU A CA 1
ATOM 1523 C C . LEU A 1 204 ? 11.659 -11.468 -20.541 1.00 44.44 204 LEU A C 1
ATOM 1525 O O . LEU A 1 204 ? 10.504 -11.356 -20.119 1.00 44.44 204 LEU A O 1
ATOM 1529 N N . PRO A 1 205 ? 12.724 -11.528 -19.727 1.00 55.91 205 PRO A N 1
ATOM 1530 C CA . PRO A 1 205 ? 12.596 -11.482 -18.279 1.00 55.91 205 PRO A CA 1
ATOM 1531 C C . PRO A 1 205 ? 11.974 -10.150 -17.852 1.00 55.91 205 PRO A C 1
ATOM 1533 O O . PRO A 1 205 ? 12.349 -9.090 -18.359 1.00 55.91 205 PRO A O 1
ATOM 1536 N N . LEU A 1 206 ? 11.030 -10.197 -16.907 1.00 56.84 206 LEU A N 1
ATOM 1537 C CA . LEU A 1 206 ? 10.627 -9.000 -16.169 1.00 56.84 206 LEU A CA 1
ATOM 1538 C C . LEU A 1 206 ? 11.875 -8.455 -15.468 1.00 56.84 206 LEU A C 1
ATOM 1540 O O . LEU A 1 206 ? 12.508 -9.213 -14.724 1.00 56.84 206 LEU A O 1
ATOM 1544 N N . PRO A 1 207 ? 12.256 -7.184 -15.681 1.00 61.25 207 PRO A N 1
ATOM 1545 C CA . PRO A 1 207 ? 13.366 -6.621 -14.941 1.00 61.25 207 PRO A CA 1
ATOM 1546 C C . PRO A 1 207 ? 12.967 -6.593 -13.465 1.00 61.25 207 PRO A C 1
ATOM 1548 O O . PRO A 1 207 ? 11.927 -6.048 -13.095 1.00 61.25 207 PRO A O 1
ATOM 1551 N N . LEU A 1 208 ? 13.773 -7.244 -12.631 1.00 63.16 208 LEU A N 1
ATOM 1552 C CA . LEU A 1 208 ? 13.539 -7.356 -11.199 1.00 63.16 208 LEU A CA 1
ATOM 1553 C C . LEU A 1 208 ? 14.596 -6.542 -10.461 1.00 63.16 208 LEU A C 1
ATOM 1555 O O . LEU A 1 208 ? 15.796 -6.766 -10.626 1.00 63.16 208 LEU A O 1
ATOM 1559 N N . GLY A 1 209 ? 14.137 -5.610 -9.634 1.00 55.09 209 GLY A N 1
ATOM 1560 C CA . GLY A 1 209 ? 14.951 -4.861 -8.692 1.00 55.09 209 GLY A CA 1
ATOM 1561 C C . GLY A 1 209 ? 14.618 -5.250 -7.254 1.00 55.09 209 GLY A C 1
ATOM 1562 O O . GLY A 1 209 ? 13.484 -5.588 -6.917 1.00 55.09 209 GLY A O 1
ATOM 1563 N N . THR A 1 210 ? 15.610 -5.167 -6.372 1.00 64.12 210 THR A N 1
ATOM 1564 C CA . THR A 1 210 ? 15.382 -5.082 -4.924 1.00 64.12 210 THR A CA 1
ATOM 1565 C C . THR A 1 210 ? 15.706 -3.679 -4.462 1.00 64.12 210 THR A C 1
ATOM 1567 O O . THR A 1 210 ? 16.676 -3.083 -4.937 1.00 64.12 210 THR A O 1
ATOM 1570 N N . PHE A 1 211 ? 14.949 -3.165 -3.500 1.00 62.59 211 PHE A N 1
ATOM 1571 C CA . PHE A 1 211 ? 15.193 -1.832 -2.971 1.00 62.59 211 PHE A CA 1
ATOM 1572 C C . PHE A 1 211 ? 15.062 -1.780 -1.451 1.00 62.59 211 PHE A C 1
ATOM 1574 O O . PHE A 1 211 ? 14.520 -2.675 -0.806 1.00 62.59 211 PHE A O 1
ATOM 1581 N N . SER A 1 212 ? 15.630 -0.720 -0.878 1.00 63.53 212 SER A N 1
ATOM 1582 C CA . SER A 1 212 ? 15.600 -0.457 0.559 1.00 63.53 212 SER A CA 1
ATOM 1583 C C . SER A 1 212 ? 14.530 0.578 0.858 1.00 63.53 212 SER A C 1
ATOM 1585 O O . SER A 1 212 ? 14.458 1.602 0.179 1.00 63.53 212 SER A O 1
ATOM 1587 N N . LEU A 1 213 ? 13.740 0.329 1.895 1.00 51.16 213 LEU A N 1
ATOM 1588 C CA . LEU A 1 213 ? 12.781 1.292 2.420 1.00 51.16 213 LEU A CA 1
ATOM 1589 C C . LEU A 1 213 ? 13.374 1.944 3.665 1.00 51.16 213 LEU A C 1
ATOM 1591 O O . LEU A 1 213 ? 13.892 1.255 4.551 1.00 51.16 213 LEU A O 1
ATOM 1595 N N . ALA A 1 214 ? 13.286 3.271 3.743 1.00 66.12 214 ALA A N 1
ATOM 1596 C CA . ALA A 1 214 ? 13.476 3.946 5.017 1.00 66.12 214 ALA A CA 1
ATOM 1597 C C . ALA A 1 214 ? 12.153 3.859 5.777 1.00 66.12 214 ALA A C 1
ATOM 1599 O O . ALA A 1 214 ? 11.134 4.379 5.317 1.00 66.12 214 ALA A O 1
ATOM 1600 N N . VAL A 1 215 ? 12.176 3.161 6.911 1.00 67.44 215 VAL A N 1
ATOM 1601 C CA . VAL A 1 215 ? 10.984 2.931 7.725 1.00 67.44 215 VAL A CA 1
ATOM 1602 C C . VAL A 1 215 ? 11.074 3.776 8.981 1.00 67.44 215 VAL A C 1
ATOM 1604 O O . VAL A 1 215 ? 12.082 3.731 9.695 1.00 67.44 215 VAL A O 1
ATOM 1607 N N . ASP A 1 216 ? 10.011 4.520 9.257 1.00 70.25 216 ASP A N 1
ATOM 1608 C CA . ASP A 1 216 ? 9.807 5.167 10.544 1.00 70.25 216 ASP A CA 1
ATOM 1609 C C . ASP A 1 216 ? 8.633 4.508 11.271 1.00 70.25 216 ASP A C 1
ATOM 1611 O O . ASP A 1 216 ? 7.481 4.592 10.843 1.00 70.25 216 ASP A O 1
ATOM 1615 N N . LEU A 1 217 ? 8.965 3.810 12.358 1.00 64.69 217 LEU A N 1
ATOM 1616 C CA . LEU A 1 217 ? 8.023 3.106 13.231 1.00 64.69 217 LEU A CA 1
ATOM 1617 C C . LEU A 1 217 ? 7.663 3.932 14.477 1.00 64.69 217 LEU A C 1
ATOM 1619 O O . LEU A 1 217 ? 6.788 3.535 15.242 1.00 64.69 217 LEU A O 1
ATOM 1623 N N . ASN A 1 218 ? 8.334 5.071 14.694 1.00 56.94 218 ASN A N 1
ATOM 1624 C CA . ASN A 1 218 ? 8.178 5.924 15.874 1.00 56.94 218 ASN A CA 1
ATOM 1625 C C . ASN A 1 218 ? 7.383 7.195 15.551 1.00 56.94 218 ASN A C 1
ATOM 1627 O O . ASN A 1 218 ? 7.598 8.246 16.156 1.00 56.94 218 ASN A O 1
ATOM 1631 N N . MET A 1 219 ? 6.444 7.109 14.611 1.00 61.59 219 MET A N 1
ATOM 1632 C CA . MET A 1 219 ? 5.509 8.199 14.365 1.00 61.59 219 MET A CA 1
ATOM 1633 C C . MET A 1 219 ? 4.606 8.372 15.587 1.00 61.59 219 MET A C 1
ATOM 1635 O O . MET A 1 219 ? 3.911 7.433 15.992 1.00 61.59 219 MET A O 1
ATOM 1639 N N . GLY A 1 220 ? 4.605 9.567 16.182 1.00 54.22 220 GLY A N 1
ATOM 1640 C CA . GLY A 1 220 ? 3.688 9.895 17.272 1.00 54.22 220 GLY A CA 1
ATOM 1641 C C . GLY A 1 220 ? 2.246 9.568 16.872 1.00 54.22 220 GLY A C 1
ATOM 1642 O O . GLY A 1 220 ? 1.806 9.924 15.784 1.00 54.22 220 GLY A O 1
ATOM 1643 N N . ILE A 1 221 ? 1.513 8.847 17.722 1.00 50.75 221 ILE A N 1
ATOM 1644 C CA . ILE A 1 221 ? 0.103 8.539 17.461 1.00 50.75 221 ILE A CA 1
ATOM 1645 C C . ILE A 1 221 ? -0.722 9.759 17.865 1.00 50.75 221 ILE A C 1
ATOM 1647 O O . ILE A 1 221 ? -0.907 10.023 19.054 1.00 50.75 221 ILE A O 1
ATOM 1651 N N . THR A 1 222 ? -1.230 10.497 16.884 1.00 49.41 222 THR A N 1
ATOM 1652 C CA . THR A 1 222 ? -2.105 11.650 17.108 1.00 49.41 222 THR A CA 1
ATOM 1653 C C . THR A 1 222 ? -3.495 11.368 16.555 1.00 49.41 222 THR A C 1
ATOM 1655 O O . THR A 1 222 ? -3.714 11.330 15.353 1.00 49.41 222 THR A O 1
ATOM 1658 N N . ASN A 1 223 ? -4.460 11.154 17.456 1.00 44.72 223 ASN A N 1
ATOM 1659 C CA . ASN A 1 223 ? -5.879 11.157 17.103 1.00 44.72 223 ASN A CA 1
ATOM 1660 C C . ASN A 1 223 ? -6.371 12.605 17.204 1.00 44.72 223 ASN A C 1
ATOM 1662 O O . ASN A 1 223 ? -6.480 13.129 18.316 1.00 44.72 223 ASN A O 1
ATOM 1666 N N . LEU A 1 224 ? -6.654 13.255 16.075 1.00 44.59 224 LEU A N 1
ATOM 1667 C CA . LEU A 1 224 ? -7.216 14.599 16.077 1.00 44.59 224 LEU A CA 1
ATOM 1668 C C . LEU A 1 224 ? -8.751 14.499 15.988 1.00 44.59 224 LEU A C 1
ATOM 1670 O O . LEU A 1 224 ? -9.328 14.195 14.948 1.00 44.59 224 LEU A O 1
ATOM 1674 N N . TYR A 1 225 ? -9.393 14.788 17.122 1.00 45.12 225 TYR A N 1
ATOM 1675 C CA . TYR A 1 225 ? -10.824 15.076 17.299 1.00 45.12 225 TYR A CA 1
ATOM 1676 C C . TYR A 1 225 ? -11.839 13.911 17.329 1.00 45.12 225 TYR A C 1
ATOM 1678 O O . TYR A 1 225 ? -11.812 12.959 16.557 1.00 45.12 225 TYR A O 1
ATOM 1686 N N . VAL A 1 226 ? -12.796 14.056 18.257 1.00 36.97 226 VAL A N 1
ATOM 1687 C CA . VAL A 1 226 ? -14.100 13.375 18.325 1.00 36.97 226 VAL A CA 1
ATOM 1688 C C . VAL A 1 226 ? -15.130 14.493 18.507 1.00 36.97 226 VAL A C 1
ATOM 1690 O O . VAL A 1 226 ? -15.057 15.237 19.484 1.00 36.97 226 VAL A O 1
ATOM 1693 N N . ASN A 1 227 ? -16.063 14.676 17.570 1.00 39.00 227 ASN A N 1
ATOM 1694 C CA . ASN A 1 227 ? -17.024 15.783 17.651 1.00 39.00 227 ASN A CA 1
ATOM 1695 C C . ASN A 1 227 ? -17.997 15.623 18.836 1.00 39.00 227 ASN A C 1
ATOM 1697 O O . ASN A 1 227 ? -18.804 14.693 18.857 1.00 39.00 227 ASN A O 1
ATOM 1701 N N . GLY A 1 228 ? -17.955 16.573 19.779 1.00 34.62 228 GLY A N 1
ATOM 1702 C CA . GLY A 1 228 ? -18.964 16.751 20.832 1.00 34.62 228 GLY A CA 1
ATOM 1703 C C . GLY A 1 228 ? -18.513 17.583 22.036 1.00 34.62 228 GLY A C 1
ATOM 1704 O O . GLY A 1 228 ? -19.313 18.333 22.586 1.00 34.62 228 GLY A O 1
ATOM 1705 N N . GLU A 1 229 ? -17.233 17.529 22.407 1.00 30.88 229 GLU A N 1
ATOM 1706 C CA . GLU A 1 229 ? -16.675 18.381 23.457 1.00 30.88 229 GLU A CA 1
ATOM 1707 C C . GLU A 1 229 ? -15.343 18.978 23.011 1.00 30.88 229 GLU A C 1
ATOM 1709 O O . GLU A 1 229 ? -14.420 18.274 22.610 1.00 30.88 229 GLU A O 1
ATOM 1714 N N . SER A 1 230 ? -15.250 20.302 23.116 1.00 34.22 230 SER A N 1
ATOM 1715 C CA . SER A 1 230 ? -13.992 21.043 23.112 1.00 34.22 230 SER A CA 1
ATOM 1716 C C . SER A 1 230 ? -13.174 20.623 24.340 1.00 34.22 230 SER A C 1
ATOM 1718 O O . SER A 1 230 ? -13.157 21.312 25.360 1.00 34.22 230 SER A O 1
ATOM 1720 N N . GLN A 1 231 ? -12.494 19.488 24.260 1.00 34.66 231 GLN A N 1
ATOM 1721 C CA . GLN A 1 231 ? -11.330 19.227 25.088 1.00 34.66 231 GLN A CA 1
ATOM 1722 C C . GLN A 1 231 ? -10.126 19.501 24.193 1.00 34.66 231 GLN A C 1
ATOM 1724 O O . GLN A 1 231 ? -9.981 18.894 23.133 1.00 34.66 231 GLN A O 1
ATOM 1729 N N . LEU A 1 232 ? -9.308 20.478 24.592 1.00 34.31 232 LEU A N 1
ATOM 1730 C CA . LEU A 1 232 ? -7.989 20.715 24.005 1.00 34.31 232 LEU A CA 1
ATOM 1731 C C . LEU A 1 232 ? -7.290 19.362 23.782 1.00 34.31 232 LEU A C 1
ATOM 1733 O O . LEU A 1 232 ? -7.413 18.499 24.658 1.00 34.31 232 LEU A O 1
ATOM 1737 N N . PRO A 1 233 ? -6.581 19.161 22.655 1.00 38.28 233 PRO A N 1
ATOM 1738 C CA . PRO A 1 233 ? -5.904 17.904 22.371 1.00 38.28 233 PRO A CA 1
ATOM 1739 C C . PRO A 1 233 ? -5.086 17.481 23.593 1.00 38.28 233 PRO A C 1
ATOM 1741 O O . PRO A 1 233 ? -4.139 18.158 23.995 1.00 38.28 233 PRO A O 1
ATOM 1744 N N . GLN A 1 234 ? -5.484 16.377 24.228 1.00 33.97 234 GLN A N 1
ATOM 1745 C CA . GLN A 1 234 ? -4.643 15.713 25.212 1.00 33.97 234 GLN A CA 1
ATOM 1746 C C . GLN A 1 234 ? -3.518 15.073 24.411 1.00 33.97 234 GLN A C 1
ATOM 1748 O O . GLN A 1 234 ? -3.648 13.974 23.876 1.00 33.97 234 GLN A O 1
ATOM 1753 N N . LEU A 1 235 ? -2.438 15.833 24.265 1.00 34.34 235 LEU A N 1
ATOM 1754 C CA . LEU A 1 235 ? -1.192 15.393 23.678 1.00 34.34 235 LEU A CA 1
ATOM 1755 C C . LEU A 1 235 ? -0.657 14.234 24.531 1.00 34.34 235 LEU A C 1
ATOM 1757 O O . LEU A 1 235 ? 0.064 14.449 25.502 1.00 34.34 235 LEU A O 1
ATOM 1761 N N . ILE A 1 236 ? -0.990 12.991 24.184 1.00 34.28 236 ILE A N 1
ATOM 1762 C CA . ILE A 1 236 ? -0.227 11.834 24.661 1.00 34.28 236 ILE A CA 1
ATOM 1763 C C . ILE A 1 236 ? 1.011 11.742 23.760 1.00 34.28 236 ILE A C 1
ATOM 1765 O O . ILE A 1 236 ? 1.170 10.815 22.974 1.00 34.28 236 ILE A O 1
ATOM 1769 N N . SER A 1 237 ? 1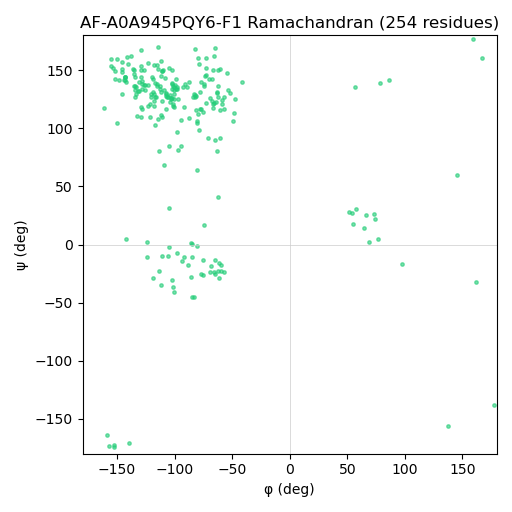.878 12.760 23.815 1.00 32.09 237 SER A N 1
ATOM 1770 C CA . SER A 1 237 ? 3.193 12.676 23.189 1.00 32.09 237 SER A CA 1
ATOM 1771 C C . SER A 1 237 ? 4.108 11.906 24.129 1.00 32.09 237 SER A C 1
ATOM 1773 O O . SER A 1 237 ? 4.612 12.450 25.113 1.00 32.09 237 SER A O 1
ATOM 1775 N N . THR A 1 238 ? 4.399 10.655 23.811 1.00 30.64 238 THR A N 1
ATOM 1776 C CA . THR A 1 238 ? 5.741 10.157 24.101 1.00 30.64 238 THR A CA 1
ATOM 1777 C C . THR A 1 238 ? 6.625 10.695 22.988 1.00 30.64 238 THR A C 1
ATOM 1779 O O . THR A 1 238 ? 6.592 10.176 21.876 1.00 30.64 238 THR A O 1
ATOM 1782 N N . SER A 1 239 ? 7.344 11.791 23.250 1.00 30.94 239 SER A N 1
ATOM 1783 C CA . SER A 1 239 ? 8.327 12.336 22.314 1.00 30.94 239 SER A CA 1
ATOM 1784 C C . SER A 1 239 ? 9.458 11.320 22.146 1.00 30.94 239 SER A C 1
ATOM 1786 O O . SER A 1 239 ? 10.429 11.313 22.904 1.00 30.94 239 SER A O 1
ATOM 1788 N N . LEU A 1 240 ? 9.310 10.421 21.185 1.00 33.53 240 LEU A N 1
ATOM 1789 C CA . LEU A 1 240 ? 10.415 9.648 20.655 1.00 33.53 240 LEU A CA 1
ATOM 1790 C C . LEU A 1 240 ? 10.784 10.320 19.344 1.00 33.53 240 LEU A C 1
ATOM 1792 O O . LEU A 1 240 ? 9.946 10.465 18.460 1.00 33.53 240 LEU A O 1
ATOM 1796 N N . SER A 1 241 ? 12.021 10.802 19.254 1.00 33.69 241 SER A N 1
ATOM 1797 C CA . SER A 1 241 ? 12.561 11.268 17.985 1.00 33.69 241 SER A CA 1
ATOM 1798 C C . SER A 1 241 ? 12.401 10.143 16.953 1.00 33.69 241 SER A C 1
ATOM 1800 O O . SER A 1 241 ? 12.729 8.997 17.284 1.00 33.69 241 SER A O 1
ATOM 1802 N N . PRO A 1 242 ? 11.904 10.429 15.740 1.00 40.03 242 PRO A N 1
ATOM 1803 C CA . PRO A 1 242 ? 11.786 9.418 14.702 1.00 40.03 242 PRO A CA 1
ATOM 1804 C C . PRO A 1 242 ? 13.176 8.862 14.385 1.00 40.03 242 PRO A C 1
ATOM 1806 O O . PRO A 1 242 ? 14.075 9.587 13.953 1.00 40.03 242 PRO A O 1
ATOM 1809 N N . THR A 1 243 ? 13.383 7.573 14.652 1.00 41.12 243 THR A N 1
ATOM 1810 C CA . THR A 1 243 ? 14.627 6.877 14.310 1.00 41.12 243 THR A CA 1
ATOM 1811 C C . THR A 1 243 ? 14.382 6.163 12.990 1.00 41.12 243 THR A C 1
ATOM 1813 O O . THR A 1 243 ? 14.065 4.974 12.968 1.00 41.12 243 THR A O 1
ATOM 1816 N N . ALA A 1 244 ? 14.482 6.898 11.879 1.00 45.06 244 ALA A N 1
ATOM 1817 C CA . ALA A 1 244 ? 14.401 6.294 10.555 1.00 45.06 244 ALA A CA 1
ATOM 1818 C C . ALA A 1 244 ? 15.491 5.219 10.440 1.00 45.06 244 ALA A C 1
ATOM 1820 O O . ALA A 1 244 ? 16.684 5.511 10.544 1.00 45.06 244 ALA A O 1
ATOM 1821 N N . THR A 1 245 ? 15.079 3.965 10.269 1.00 50.44 245 THR A N 1
ATOM 1822 C CA . THR A 1 245 ? 16.012 2.851 10.094 1.00 50.44 245 THR A CA 1
ATOM 1823 C C . THR A 1 245 ? 15.940 2.412 8.640 1.00 50.44 245 THR A C 1
ATOM 1825 O O . THR A 1 245 ? 14.888 1.978 8.169 1.00 50.44 245 THR A O 1
ATOM 1828 N N . THR A 1 246 ? 17.046 2.540 7.909 1.00 45.25 246 THR A N 1
ATOM 1829 C CA . THR A 1 246 ? 17.142 2.016 6.543 1.00 45.25 246 THR A CA 1
ATOM 1830 C C . THR A 1 246 ? 17.352 0.512 6.618 1.00 45.25 246 THR A C 1
ATOM 1832 O O . THR A 1 246 ? 18.370 0.057 7.139 1.00 45.25 246 THR A O 1
ATOM 1835 N N . GLN A 1 247 ? 16.400 -0.264 6.103 1.00 45.91 247 GLN A N 1
ATOM 1836 C CA . GLN A 1 247 ? 16.566 -1.707 5.945 1.00 45.91 247 GLN A CA 1
ATOM 1837 C C . GLN A 1 247 ? 16.887 -2.012 4.487 1.00 45.91 247 GLN A C 1
ATOM 1839 O O . GLN A 1 247 ? 16.109 -1.670 3.595 1.00 45.91 247 GLN A O 1
ATOM 1844 N N . SER A 1 248 ? 18.044 -2.630 4.252 1.00 38.34 248 SER A N 1
ATOM 1845 C CA . SER A 1 248 ? 18.498 -3.011 2.919 1.00 38.34 248 SER A CA 1
ATOM 1846 C C . SER A 1 248 ? 18.414 -4.511 2.712 1.00 38.34 248 SER A C 1
ATOM 1848 O O . SER A 1 248 ? 18.983 -5.276 3.490 1.00 38.34 248 SER A O 1
ATOM 1850 N N . TRP A 1 249 ? 17.766 -4.905 1.622 1.00 36.38 249 TRP A N 1
ATOM 1851 C CA . TRP A 1 249 ? 17.628 -6.288 1.195 1.00 36.38 249 TRP A CA 1
ATOM 1852 C C . TRP A 1 249 ? 18.248 -6.430 -0.193 1.00 36.38 249 TRP A C 1
ATOM 1854 O O . TRP A 1 249 ? 17.918 -5.675 -1.104 1.00 36.38 249 TRP A O 1
ATOM 1864 N N . SER A 1 250 ? 19.164 -7.382 -0.343 1.00 30.72 250 SER A N 1
ATOM 1865 C CA . SER A 1 250 ? 19.720 -7.787 -1.634 1.00 30.72 250 SER A CA 1
ATOM 1866 C C . SER A 1 250 ? 19.364 -9.247 -1.859 1.00 30.72 250 SER A C 1
ATOM 1868 O O . SER A 1 250 ? 19.724 -10.089 -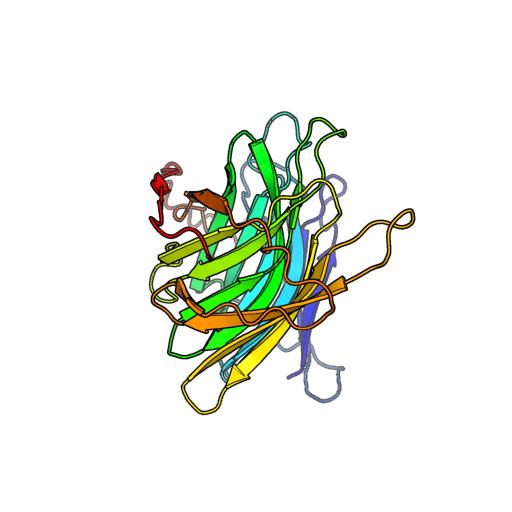1.033 1.00 30.72 250 SER A O 1
ATOM 1870 N N . LEU A 1 251 ? 18.702 -9.555 -2.971 1.00 32.75 251 LEU A N 1
ATOM 1871 C CA . LEU A 1 251 ? 18.606 -10.926 -3.457 1.00 32.75 251 LEU A CA 1
ATOM 1872 C C . LEU A 1 251 ? 19.639 -11.158 -4.550 1.00 32.75 251 LEU A C 1
ATOM 1874 O O . LEU A 1 251 ? 19.813 -10.348 -5.457 1.00 32.75 251 LEU A O 1
ATOM 1878 N N . VAL A 1 252 ? 20.322 -12.289 -4.426 1.00 29.73 252 VAL A N 1
ATOM 1879 C CA . VAL A 1 252 ? 21.147 -12.883 -5.470 1.00 29.73 252 VAL A CA 1
ATOM 1880 C C . VAL A 1 252 ? 20.254 -13.894 -6.174 1.00 29.73 252 VAL A C 1
ATOM 1882 O O . VAL A 1 252 ? 20.239 -15.051 -5.780 1.00 29.73 252 VAL A O 1
ATOM 1885 N N . ASP A 1 253 ? 19.463 -13.458 -7.151 1.00 28.61 253 ASP A N 1
ATOM 1886 C CA . ASP A 1 253 ? 19.064 -14.361 -8.231 1.00 28.61 253 ASP A CA 1
ATOM 1887 C C . ASP A 1 253 ? 18.564 -13.581 -9.446 1.00 28.61 253 ASP A C 1
ATOM 1889 O O . ASP A 1 253 ? 17.587 -12.835 -9.395 1.00 28.61 253 ASP A O 1
ATOM 1893 N N . THR A 1 254 ? 19.281 -13.746 -10.551 1.00 29.03 254 THR A N 1
ATOM 1894 C CA . THR A 1 254 ? 18.814 -13.378 -11.883 1.00 29.03 254 THR A CA 1
ATOM 1895 C C . THR A 1 254 ? 17.935 -14.511 -12.387 1.00 29.03 254 THR A C 1
ATOM 1897 O O . THR A 1 254 ? 18.384 -15.656 -12.422 1.00 29.03 254 THR A O 1
ATOM 1900 N N . CYS A 1 255 ? 16.713 -14.197 -12.811 1.00 28.34 255 CYS A N 1
ATOM 1901 C CA . CYS A 1 255 ? 15.908 -15.131 -13.590 1.00 28.34 255 CYS A CA 1
ATOM 1902 C C . CYS A 1 255 ? 16.701 -15.534 -14.855 1.00 28.34 255 CYS A C 1
ATOM 1904 O O . CYS A 1 255 ? 17.185 -14.629 -15.543 1.00 28.34 255 CYS A O 1
ATOM 1906 N N . PRO A 1 256 ? 16.904 -16.834 -15.143 1.00 31.48 256 PRO A N 1
ATOM 1907 C CA . PRO A 1 256 ? 17.417 -17.273 -16.439 1.00 31.48 256 PRO A CA 1
ATOM 1908 C C . PRO A 1 256 ? 16.441 -16.952 -17.577 1.00 31.48 256 PRO A C 1
ATOM 1910 O O . PRO A 1 256 ? 15.224 -16.814 -17.302 1.00 31.48 256 PRO A O 1
#

Mean predicted aligned error: 10.89 Å

Foldseek 3Di:
DDKDWWWDCPDPQEIFIWIWDADPVNPDTPAFTWTDALAPVFGWHKTWQDWADPDCFKIKTKIWIQRPDVVSPAIWIKIFMATNNRATPFIKTWAFPPRWHDGWNDWDDFPQKIKTWDWTGDPVVQAAIWIKIFIARPVQRDTLFMKTQGDPWHKDWDDWDADPVRKIKTKIWTHDPPGDIFIFIWIADSNGTPDGDGDGDDPDDRRMDTGKIFMFRPRQRFTPDGPDDPDPGPRPDPPDPGPGDIDGDDDPDDDD

Nearest PDB structures (foldseek):
  2b4w-assembly1_A  TM=2.582E-01  e=4.825E-02  Leishmania major
  8ah9-assembly1_A  TM=2.856E-01  e=2.922E+00  synthetic construct